Protein AF-A0A838GFV5-F1 (afdb_monomer)

Foldseek 3Di:
DQFAEEEQEQDDDDDDPGPHYHYDHFDAADPVRDDGGDSLNSLVVVVVVVGLEYEYAEDDAQSLLSVLVCLLVPRHYYYHYDAPDQQRVLVCSLVRNCRNDVPDDLVVRLLSSLVRDFWDFDWDADPVRDIDRAFIWGQQSDDDPSGTDIGTQWHDDPNDIAGDDDDTHDCVVQVVVPDRRVVVSVPHDDPPPPPPDDDDDDDDDD

Mean predicted aligned error: 7.01 Å

Sequence (206 aa):
ARERVVVCEEVFELALRLPDVVAMQTRQPSLEGTGEVRLRRLVKEALRMRPDRIVVGEVRQEECLDLLLALNSGVPGLATVHANSARDAVTKLCTLPLLAAENVTSAFVVPTVAATIDLVVFVDRDPTGHRAVTEIAAIPGRCEDGVIEVESIFRWHDGELVRADGFPPHLDRFARVGHDIAALLAERYRPTAPSLAATNGHEVLR

pLDDT: mean 89.61, std 16.95, range [28.0, 98.56]

Nearest PDB structures (foldseek):
  8rjf-assembly1_C  TM=9.090E-01  e=8.981E-18  Caulobacter vibrioides NA1000
  8rkd-assembly1_B  TM=8.231E-01  e=3.118E-14  Caulobacter vibrioides NA1000
  4ii7-assembly2_C  TM=7.807E-01  e=4.205E-12  Sulfolobus acidocaldarius DSM 639
  4ihq-assembly1_A  TM=7.631E-01  e=1.026E-11  Sulfolobus acidocaldarius DSM 639
  4ii7-assembly1_B  TM=7.652E-01  e=2.667E-11  Sulfolobus acidocaldarius DSM 639

Radius of gyration: 20.25 Å; Cα contacts (8 Å, |Δi|>4): 355; chains: 1; bounding box: 44×44×71 Å

Structure (mmCIF, N/CA/C/O backbone):
data_AF-A0A838GFV5-F1
#
_entry.id   AF-A0A838GFV5-F1
#
loop_
_atom_site.group_PDB
_atom_site.id
_atom_site.type_symbol
_atom_site.label_atom_id
_atom_site.label_alt_id
_atom_site.label_comp_id
_atom_site.label_asym_id
_atom_site.label_entity_id
_atom_site.label_seq_id
_atom_site.pdbx_PDB_ins_code
_atom_site.Cartn_x
_atom_site.Cartn_y
_atom_site.Cartn_z
_atom_site.occupancy
_atom_site.B_iso_or_equiv
_atom_site.auth_seq_id
_atom_site.auth_comp_id
_atom_site.auth_asym_id
_atom_site.auth_atom_id
_atom_site.pdbx_PDB_model_num
ATOM 1 N N . ALA A 1 1 ? -19.084 -14.792 -4.932 1.00 57.59 1 ALA A N 1
ATOM 2 C CA . ALA A 1 1 ? -19.165 -14.579 -3.472 1.00 57.59 1 ALA A CA 1
ATOM 3 C C . ALA A 1 1 ? -19.454 -13.102 -3.217 1.00 57.59 1 ALA A C 1
ATOM 5 O O . ALA A 1 1 ? -19.081 -12.294 -4.060 1.00 57.59 1 ALA A O 1
ATOM 6 N N . ARG A 1 2 ? -20.160 -12.745 -2.136 1.00 83.00 2 ARG A N 1
ATOM 7 C CA . ARG A 1 2 ? -20.333 -11.340 -1.736 1.00 83.00 2 ARG A CA 1
ATOM 8 C C . ARG A 1 2 ? -19.112 -10.971 -0.903 1.00 83.00 2 ARG A C 1
ATOM 10 O O . ARG A 1 2 ? -18.919 -11.563 0.147 1.00 83.00 2 ARG A O 1
ATOM 17 N N . GLU A 1 3 ? -18.286 -10.090 -1.438 1.00 92.19 3 GLU A N 1
ATOM 18 C CA . GLU A 1 3 ? -17.048 -9.638 -0.814 1.00 92.19 3 GLU A CA 1
ATOM 19 C C . GLU A 1 3 ? -17.317 -8.391 0.031 1.00 92.19 3 GLU A C 1
ATOM 21 O O . GLU A 1 3 ? -18.002 -7.478 -0.441 1.00 92.19 3 GLU A O 1
ATOM 26 N N . ARG A 1 4 ? -16.782 -8.358 1.251 1.00 96.25 4 ARG A N 1
ATOM 27 C CA . ARG A 1 4 ? -16.806 -7.203 2.143 1.00 96.25 4 ARG A CA 1
ATOM 28 C C . ARG A 1 4 ? -15.573 -6.334 1.948 1.00 96.25 4 ARG A C 1
ATOM 30 O O . ARG A 1 4 ? -14.465 -6.730 2.313 1.00 96.25 4 ARG A O 1
ATOM 37 N N . VAL A 1 5 ? -15.788 -5.107 1.490 1.00 97.69 5 VAL A N 1
ATOM 38 C CA . VAL A 1 5 ? -14.731 -4.096 1.377 1.00 97.69 5 VAL A CA 1
ATOM 39 C C . VAL A 1 5 ? -14.903 -3.044 2.461 1.00 97.69 5 VAL A C 1
ATOM 41 O O . VAL A 1 5 ? -15.973 -2.452 2.596 1.00 97.69 5 VAL A O 1
ATOM 44 N N . VAL A 1 6 ? -13.850 -2.792 3.234 1.00 98.31 6 VAL A N 1
ATOM 45 C CA . VAL A 1 6 ? -13.836 -1.707 4.221 1.00 98.31 6 VAL A CA 1
ATOM 46 C C . VAL A 1 6 ? -12.897 -0.611 3.737 1.00 98.31 6 VAL A C 1
ATOM 48 O O . VAL A 1 6 ? -11.730 -0.873 3.455 1.00 98.31 6 VAL A O 1
ATOM 51 N N . VAL A 1 7 ? -13.420 0.606 3.629 1.00 98.44 7 VAL A N 1
ATOM 52 C CA . VAL A 1 7 ? -12.718 1.788 3.127 1.00 98.44 7 VAL A CA 1
ATOM 53 C C . VAL A 1 7 ? -12.498 2.765 4.282 1.00 98.44 7 VAL A C 1
ATOM 55 O O . VAL A 1 7 ? -13.439 3.082 5.008 1.00 98.44 7 VAL A O 1
ATOM 58 N N . CYS A 1 8 ? -11.265 3.233 4.456 1.00 98.56 8 CYS A N 1
ATOM 59 C CA . CYS A 1 8 ? -10.856 4.179 5.493 1.00 98.56 8 CYS A CA 1
ATOM 60 C C . CYS A 1 8 ? -10.280 5.440 4.839 1.00 98.56 8 CYS A C 1
ATOM 62 O O . CYS A 1 8 ? -9.224 5.366 4.211 1.00 98.56 8 CYS A O 1
ATOM 64 N N . GLU A 1 9 ? -10.925 6.593 5.006 1.00 98.31 9 GLU A N 1
ATOM 65 C CA . GLU A 1 9 ? -10.530 7.844 4.343 1.00 98.31 9 GLU A CA 1
ATOM 66 C C . GLU A 1 9 ? -10.503 9.042 5.308 1.00 98.31 9 GLU A C 1
ATOM 68 O O . GLU A 1 9 ? -11.217 9.074 6.310 1.00 98.31 9 GLU A O 1
ATOM 73 N N . GLU A 1 10 ? -9.693 10.061 5.007 1.00 96.19 10 GLU A N 1
ATOM 74 C CA . GLU A 1 10 ? -9.797 11.369 5.676 1.00 96.19 10 GLU A CA 1
ATOM 75 C C . GLU A 1 10 ? -11.013 12.159 5.170 1.00 96.19 10 GLU A C 1
ATOM 77 O O . GLU A 1 10 ? -11.766 12.765 5.936 1.00 96.19 10 GLU A O 1
ATOM 82 N N . VAL A 1 11 ? -11.222 12.119 3.857 1.00 95.31 11 VAL A N 1
ATOM 83 C CA . VAL A 1 11 ? -12.353 12.714 3.150 1.00 95.31 11 VAL A CA 1
ATOM 84 C C . VAL A 1 11 ? -12.929 11.644 2.241 1.00 95.31 11 VAL A C 1
ATOM 86 O O . VAL A 1 11 ? -12.167 10.962 1.571 1.00 95.31 11 VAL A O 1
ATOM 89 N N . PHE A 1 12 ? -14.251 11.473 2.231 1.00 95.88 12 PHE A N 1
ATOM 90 C CA . PHE A 1 12 ? -14.880 10.516 1.322 1.00 95.88 12 PHE A CA 1
ATOM 91 C C . PHE A 1 12 ? -14.618 10.905 -0.138 1.00 95.88 12 PHE A C 1
ATOM 93 O O . PHE A 1 12 ? -15.128 11.924 -0.607 1.00 95.88 12 PHE A O 1
ATOM 100 N N . GLU A 1 13 ? -13.865 10.073 -0.853 1.00 95.50 13 GLU A N 1
ATOM 101 C CA . GLU A 1 13 ? -13.577 10.226 -2.282 1.00 95.50 13 GLU A CA 1
ATOM 102 C C . GLU A 1 13 ? -14.013 8.981 -3.068 1.00 95.50 13 GLU A C 1
ATOM 104 O O . GLU A 1 13 ? -14.515 9.080 -4.192 1.00 95.50 13 GLU A O 1
ATOM 109 N N . LEU A 1 14 ? -13.868 7.794 -2.474 1.00 93.81 14 LEU A N 1
ATOM 110 C CA . LEU A 1 14 ? -14.172 6.520 -3.112 1.00 93.81 14 LEU A CA 1
ATOM 111 C C . LEU A 1 14 ? -15.676 6.204 -3.121 1.00 93.81 14 LEU A C 1
ATOM 113 O O . LEU A 1 14 ? -16.322 6.027 -2.091 1.00 93.81 14 LEU A O 1
ATOM 117 N N . ALA A 1 15 ? -16.224 6.010 -4.322 1.00 92.19 15 ALA A N 1
ATOM 118 C CA . ALA A 1 15 ? -17.612 5.602 -4.550 1.00 92.19 15 ALA A CA 1
ATOM 119 C C . ALA A 1 15 ? -17.700 4.161 -5.097 1.00 92.19 15 ALA A C 1
ATOM 121 O O . ALA A 1 15 ? -18.121 3.923 -6.234 1.00 92.19 15 ALA A O 1
ATOM 122 N N . LEU A 1 16 ? -17.262 3.179 -4.301 1.00 91.75 16 LEU A N 1
ATOM 123 C CA . LEU A 1 16 ? -17.257 1.769 -4.710 1.00 91.75 16 LEU A CA 1
ATOM 124 C C . LEU A 1 16 ? -18.683 1.219 -4.865 1.00 91.75 16 LEU A C 1
ATOM 126 O O . LEU A 1 16 ? -19.486 1.237 -3.936 1.00 91.75 16 LEU A O 1
ATOM 130 N N . ARG A 1 17 ? -18.985 0.660 -6.041 1.00 91.44 17 ARG A N 1
ATOM 131 C CA . ARG A 1 17 ? -20.282 0.033 -6.348 1.00 91.44 17 ARG A CA 1
ATOM 132 C C . ARG A 1 17 ? -20.238 -1.472 -6.084 1.00 91.44 17 ARG A C 1
ATOM 134 O O . ARG A 1 17 ? -20.293 -2.263 -7.023 1.00 91.44 17 ARG A O 1
ATOM 141 N N . LEU A 1 18 ? -20.117 -1.862 -4.815 1.00 92.62 18 LEU A N 1
ATOM 142 C CA . LEU A 1 18 ? -20.159 -3.265 -4.387 1.00 92.62 18 LEU A CA 1
ATOM 143 C C . LEU A 1 18 ? -21.301 -3.500 -3.381 1.00 92.62 18 LEU A C 1
ATOM 145 O O . LEU A 1 18 ? -21.703 -2.568 -2.686 1.00 92.62 18 LEU A O 1
ATOM 149 N N . PRO A 1 19 ? -21.840 -4.730 -3.273 1.00 94.06 19 PRO A N 1
ATOM 150 C CA . PRO A 1 19 ? -22.975 -4.994 -2.391 1.00 94.06 19 PRO A CA 1
ATOM 151 C C . PRO A 1 19 ? -22.671 -4.913 -0.885 1.00 94.06 19 PRO A C 1
ATOM 153 O O . PRO A 1 19 ? -23.600 -4.702 -0.111 1.00 94.06 19 PRO A O 1
ATOM 156 N N . ASP A 1 20 ? -21.437 -5.171 -0.438 1.00 96.50 20 ASP A N 1
ATOM 157 C CA . ASP A 1 20 ? -21.025 -5.074 0.976 1.00 96.50 20 ASP A CA 1
ATOM 158 C C . ASP A 1 20 ? -19.793 -4.164 1.087 1.00 96.50 20 ASP A C 1
ATOM 160 O O . ASP A 1 20 ? -18.653 -4.608 0.961 1.00 96.50 20 ASP A O 1
ATOM 164 N N . VAL A 1 21 ? -20.043 -2.863 1.254 1.00 97.00 21 VAL A N 1
ATOM 165 C CA . VAL A 1 21 ? -19.007 -1.843 1.460 1.00 97.00 21 VAL A CA 1
ATOM 166 C C . VAL A 1 21 ? -19.293 -1.100 2.750 1.00 97.00 21 VAL A C 1
ATOM 168 O O . VAL A 1 21 ? -20.405 -0.612 2.954 1.00 97.00 21 VAL A O 1
ATOM 171 N N . VAL A 1 22 ? -18.272 -0.962 3.588 1.00 97.56 22 VAL A N 1
ATOM 172 C CA . VAL A 1 22 ? -18.290 -0.068 4.745 1.00 97.56 22 VAL A CA 1
ATOM 173 C C . VAL A 1 22 ? -17.307 1.060 4.476 1.00 97.56 22 VAL A C 1
ATOM 175 O O . VAL A 1 22 ? -16.101 0.834 4.473 1.00 97.56 22 VAL A O 1
ATOM 178 N N . ALA A 1 23 ? -17.816 2.269 4.252 1.00 97.56 23 ALA A N 1
ATOM 179 C CA . ALA A 1 23 ? -16.993 3.466 4.121 1.00 97.56 23 ALA A CA 1
ATOM 180 C C . ALA A 1 23 ? -16.919 4.194 5.467 1.00 97.56 23 ALA A C 1
ATOM 182 O O . ALA A 1 23 ? -17.946 4.511 6.072 1.00 97.56 23 ALA A O 1
ATOM 183 N N . MET A 1 24 ? -15.704 4.445 5.944 1.00 98.31 24 MET A N 1
ATOM 184 C CA . MET A 1 24 ? -15.427 5.147 7.190 1.00 98.31 24 MET A CA 1
ATOM 185 C C . MET A 1 24 ? -14.586 6.390 6.925 1.00 98.31 24 MET A C 1
ATOM 187 O O . MET A 1 24 ? -13.620 6.342 6.167 1.00 98.31 24 MET A O 1
ATOM 191 N N . GLN A 1 25 ? -14.926 7.474 7.619 1.00 97.94 25 GLN A N 1
ATOM 192 C CA . GLN A 1 25 ? -14.220 8.746 7.539 1.00 97.94 25 GLN A CA 1
ATOM 193 C C . GLN A 1 25 ? -13.625 9.127 8.891 1.00 97.94 25 GLN A C 1
ATOM 195 O O . GLN A 1 25 ? -14.175 8.790 9.947 1.00 97.94 25 GLN A O 1
ATOM 200 N N . THR A 1 26 ? -12.505 9.847 8.866 1.00 97.88 26 THR A N 1
ATOM 201 C CA . THR A 1 26 ? -11.955 10.473 10.067 1.00 97.88 26 THR A CA 1
ATOM 202 C C . THR A 1 26 ? -12.912 11.524 10.624 1.00 97.88 26 THR A C 1
ATOM 204 O O . THR A 1 26 ? -13.840 12.000 9.968 1.00 97.88 26 THR A O 1
ATOM 207 N N . ARG A 1 27 ? -12.694 11.891 11.885 1.00 97.25 27 ARG A N 1
ATOM 208 C CA . ARG A 1 27 ? -13.444 12.956 12.546 1.00 97.25 27 ARG A CA 1
ATOM 209 C C . ARG A 1 27 ? -12.475 13.867 13.272 1.00 97.25 27 ARG A C 1
ATOM 211 O O . ARG A 1 27 ? -11.704 13.399 14.108 1.00 97.25 27 ARG A O 1
ATOM 218 N N . GLN A 1 28 ? -12.550 15.158 12.972 1.00 95.94 28 GLN A N 1
ATOM 219 C CA . GLN A 1 28 ? -11.835 16.190 13.719 1.00 95.94 28 GLN A CA 1
ATOM 220 C C . GLN A 1 28 ? -12.346 16.256 15.170 1.00 95.94 28 GLN A C 1
ATOM 222 O O 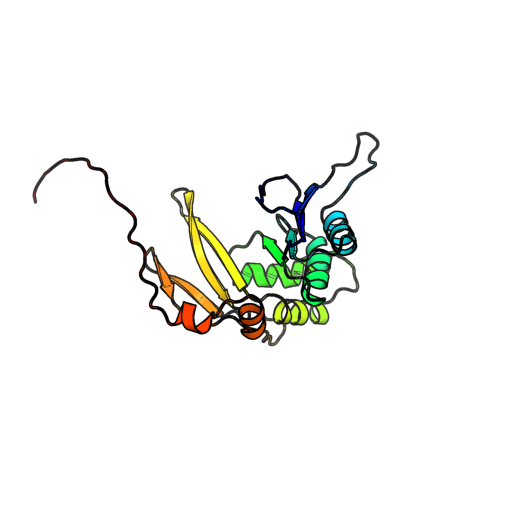. GLN A 1 28 ? -13.488 15.858 15.432 1.00 95.94 28 GLN A O 1
ATOM 227 N N . PRO A 1 29 ? -11.533 16.723 16.131 1.00 96.88 29 PRO A N 1
ATOM 228 C CA . PRO A 1 29 ? -12.018 16.945 17.487 1.00 96.88 29 PRO A CA 1
ATOM 229 C C . PRO A 1 29 ? -13.163 17.972 17.510 1.00 96.88 29 PRO A C 1
ATOM 231 O O . PRO A 1 29 ? -13.243 18.865 16.665 1.00 96.88 29 PRO A O 1
ATOM 234 N N . SER A 1 30 ? -14.051 17.845 18.496 1.00 95.50 30 SER A N 1
ATOM 235 C CA . SER A 1 30 ? -15.075 18.844 18.806 1.00 95.50 30 SER A CA 1
ATOM 236 C C . SER A 1 30 ? -14.447 20.143 19.327 1.00 95.50 30 SER A C 1
ATOM 238 O O . SER A 1 30 ? -13.244 20.203 19.585 1.00 95.50 30 SER A O 1
ATOM 240 N N . LEU A 1 31 ? -15.260 21.185 19.535 1.00 95.38 31 LEU A N 1
ATOM 241 C CA . LEU A 1 31 ? -14.794 22.454 20.117 1.00 95.38 31 LEU A CA 1
ATOM 242 C C . LEU A 1 31 ? -14.190 22.269 21.519 1.00 95.38 31 LEU A C 1
ATOM 244 O O . LEU A 1 31 ? -13.292 23.003 21.914 1.00 95.38 31 LEU A O 1
ATOM 248 N N . GLU A 1 32 ? -14.646 21.251 22.246 1.00 95.31 32 GLU A N 1
ATOM 249 C CA . GLU A 1 32 ? -14.129 20.839 23.552 1.00 95.31 32 GLU A CA 1
ATOM 250 C C . GLU A 1 32 ? -12.828 20.018 23.451 1.00 95.31 32 GLU A C 1
A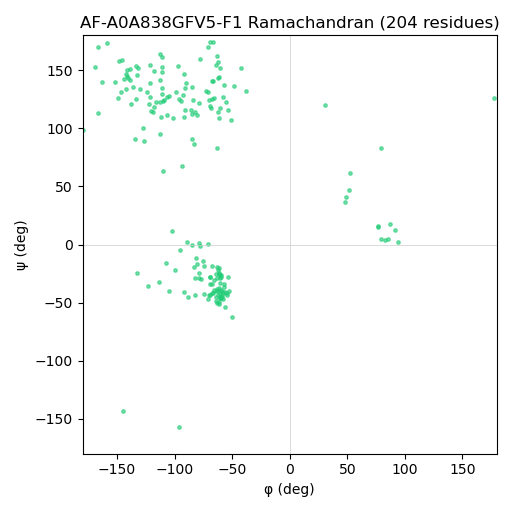TOM 252 O O . GLU A 1 32 ? -12.309 19.555 24.464 1.00 95.31 32 GLU A O 1
ATOM 257 N N . GLY A 1 33 ? -12.304 19.795 22.241 1.00 93.69 33 GLY A N 1
ATOM 258 C CA . GLY A 1 33 ? -11.091 19.015 21.997 1.00 93.69 33 GLY A CA 1
ATOM 259 C C . GLY A 1 33 ? -11.292 17.500 22.091 1.00 93.69 33 GLY A C 1
ATOM 260 O O . GLY A 1 33 ? -10.319 16.760 22.219 1.00 93.69 33 GLY A O 1
ATOM 261 N N . THR A 1 34 ? -12.537 17.013 22.052 1.00 94.94 34 THR A N 1
ATOM 262 C CA . THR A 1 34 ? -12.853 15.591 22.273 1.00 94.94 34 THR A CA 1
ATOM 263 C C . THR A 1 34 ? -13.381 14.903 21.021 1.00 94.94 34 THR A C 1
ATOM 265 O O . THR A 1 34 ? -13.791 15.535 20.054 1.00 94.94 34 THR A O 1
ATOM 268 N N . GLY A 1 35 ? -13.385 13.570 21.022 1.00 94.81 35 GLY A N 1
ATOM 269 C CA . GLY A 1 35 ? -14.033 12.807 19.960 1.00 94.81 35 GLY A CA 1
ATOM 270 C C . GLY A 1 35 ? -13.259 12.742 18.642 1.00 94.81 35 GLY A C 1
ATOM 271 O O . GLY A 1 35 ? -13.837 12.318 17.646 1.00 94.81 35 GLY A O 1
ATOM 272 N N . GLU A 1 36 ? -11.976 13.081 18.607 1.00 97.50 36 GLU A N 1
ATOM 273 C CA . GLU A 1 36 ? -11.152 12.847 17.420 1.00 97.50 36 GLU A CA 1
ATOM 274 C C . GLU A 1 36 ? -11.155 11.356 17.019 1.00 97.50 36 GLU A C 1
ATOM 276 O O . GLU A 1 36 ? -11.061 10.449 17.857 1.00 97.50 36 GLU A O 1
ATOM 281 N N . VAL A 1 37 ? -11.263 11.097 15.718 1.00 97.88 37 VAL A N 1
ATOM 282 C CA . VAL A 1 37 ? -11.096 9.772 15.117 1.00 97.88 37 VAL A CA 1
ATOM 283 C C . VAL A 1 37 ? -10.079 9.899 13.994 1.00 97.88 37 VAL A C 1
ATOM 285 O O . VAL A 1 37 ? -10.410 10.340 12.898 1.00 97.88 37 VAL A O 1
ATOM 288 N N . ARG A 1 38 ? -8.835 9.511 14.279 1.00 97.25 38 ARG A N 1
ATOM 289 C CA . ARG A 1 38 ? -7.743 9.500 13.296 1.00 97.25 38 ARG A CA 1
ATOM 290 C C . ARG A 1 38 ? -7.832 8.299 12.367 1.00 97.25 38 ARG A C 1
ATOM 292 O O . ARG A 1 38 ? -8.393 7.264 12.737 1.00 97.25 38 ARG A O 1
ATOM 299 N N . LEU A 1 39 ? -7.180 8.404 11.212 1.00 98.00 39 LEU A N 1
ATOM 300 C CA . LEU A 1 39 ? -7.150 7.350 10.200 1.00 98.00 39 LEU A CA 1
ATOM 301 C C . LEU A 1 39 ? -6.621 6.025 10.766 1.00 98.00 39 LEU A C 1
ATOM 303 O O . LEU A 1 39 ? -7.238 4.980 10.572 1.00 98.00 39 LEU A O 1
ATOM 307 N N . ARG A 1 40 ? -5.574 6.075 11.601 1.00 97.50 40 ARG A N 1
ATOM 308 C CA . ARG A 1 40 ? -5.045 4.903 12.317 1.00 97.50 40 ARG A CA 1
ATOM 309 C C . ARG A 1 40 ? -6.110 4.134 13.099 1.00 97.50 40 ARG A C 1
ATOM 311 O O . ARG A 1 40 ? -6.097 2.905 13.127 1.00 97.50 40 ARG A O 1
ATOM 318 N N . ARG A 1 41 ? -7.044 4.842 13.744 1.00 97.62 41 ARG A N 1
ATOM 319 C CA . ARG A 1 41 ? -8.141 4.201 14.477 1.00 97.62 41 ARG A CA 1
ATOM 320 C C . ARG A 1 41 ? -9.096 3.498 13.517 1.00 97.62 41 ARG A C 1
ATOM 322 O O . ARG A 1 41 ? -9.483 2.373 13.801 1.00 97.62 41 ARG A O 1
ATOM 329 N N . LEU A 1 42 ? -9.427 4.119 12.386 1.00 98.31 42 LEU A N 1
ATOM 330 C CA . LEU A 1 42 ? -10.279 3.504 11.365 1.00 98.31 42 LEU A CA 1
ATOM 331 C C . LEU A 1 42 ? -9.670 2.210 10.827 1.00 98.31 42 LEU A C 1
ATOM 333 O O . LEU A 1 42 ? -10.362 1.200 10.784 1.00 98.31 42 LEU A O 1
ATOM 337 N N . VAL A 1 43 ? -8.373 2.211 10.501 1.00 98.00 43 VAL A N 1
ATOM 338 C CA . VAL A 1 43 ? -7.666 1.011 10.020 1.00 98.00 43 VAL A CA 1
ATOM 339 C C . VAL A 1 43 ? -7.738 -0.117 11.054 1.00 98.00 43 VAL A C 1
ATOM 341 O O . VAL A 1 43 ? -8.088 -1.242 10.711 1.00 98.00 43 VAL A O 1
ATOM 344 N N . LYS A 1 44 ? -7.505 0.177 12.340 1.00 97.00 44 LYS A N 1
ATOM 345 C CA . LYS A 1 44 ? -7.634 -0.819 13.419 1.00 97.00 44 LYS A CA 1
ATOM 346 C C . LYS A 1 44 ? -9.053 -1.368 13.561 1.00 97.00 44 LYS A C 1
ATOM 348 O O . LYS A 1 44 ? -9.226 -2.574 13.739 1.00 97.00 44 LYS A O 1
ATOM 353 N N . GLU A 1 45 ? -10.064 -0.503 13.505 1.00 98.00 45 GLU A N 1
ATOM 354 C CA . GLU A 1 45 ? -11.462 -0.930 13.607 1.00 98.00 45 GLU A CA 1
ATOM 355 C C . GLU A 1 45 ? -11.909 -1.716 12.372 1.00 98.00 45 GLU A C 1
ATOM 357 O O . GLU A 1 45 ? -12.647 -2.690 12.518 1.00 98.00 45 GLU A O 1
ATOM 362 N N . ALA A 1 46 ? -11.400 -1.382 11.182 1.00 97.94 46 ALA A N 1
ATOM 363 C CA . ALA A 1 46 ? -11.672 -2.121 9.954 1.00 97.94 46 ALA A CA 1
ATOM 364 C C . ALA A 1 46 ? -11.341 -3.608 10.116 1.00 97.94 46 ALA A C 1
ATOM 366 O O . ALA A 1 46 ? -12.161 -4.453 9.772 1.00 97.94 46 ALA A O 1
ATOM 367 N N . LEU A 1 47 ? -10.209 -3.951 10.740 1.00 95.81 47 LEU A N 1
ATOM 368 C CA . LEU A 1 47 ? -9.804 -5.349 10.952 1.00 95.81 47 LEU A CA 1
ATOM 369 C C . LEU A 1 47 ? -10.759 -6.130 11.864 1.00 95.81 47 LEU A C 1
ATOM 371 O O . LEU A 1 47 ? -10.890 -7.347 11.731 1.00 95.81 47 LEU A O 1
ATOM 375 N N . ARG A 1 48 ? -11.493 -5.449 12.753 1.00 96.50 48 ARG A N 1
ATOM 376 C CA . ARG A 1 48 ? -12.526 -6.085 13.590 1.00 96.50 48 ARG A CA 1
ATOM 377 C C . ARG A 1 48 ? -13.790 -6.428 12.804 1.00 96.50 48 ARG A C 1
ATOM 379 O O . ARG A 1 48 ? -14.572 -7.266 13.248 1.00 96.50 48 ARG A O 1
ATOM 386 N N . MET A 1 49 ? -13.978 -5.819 11.634 1.00 97.00 49 MET A N 1
ATOM 387 C CA . MET A 1 49 ? -15.141 -6.027 10.767 1.00 97.00 49 MET A CA 1
ATOM 388 C C . MET A 1 49 ? -14.997 -7.236 9.835 1.00 97.00 49 MET A C 1
ATOM 390 O O . MET A 1 49 ? -15.936 -7.522 9.087 1.00 97.00 49 MET A O 1
ATOM 394 N N . ARG A 1 50 ? -13.858 -7.950 9.908 1.00 96.00 50 ARG A N 1
ATOM 395 C CA . ARG A 1 50 ? -13.488 -9.088 9.048 1.00 96.00 50 ARG A CA 1
ATOM 396 C C . ARG A 1 50 ? -13.605 -8.739 7.554 1.00 96.00 50 ARG A C 1
ATOM 398 O O . ARG A 1 50 ? -14.444 -9.321 6.868 1.00 96.00 50 ARG A O 1
ATOM 405 N N . PRO A 1 51 ? -12.836 -7.747 7.073 1.00 97.31 51 PRO A N 1
ATOM 406 C CA . PRO A 1 51 ? -12.852 -7.363 5.671 1.00 97.31 51 PRO A CA 1
ATOM 407 C C . PRO A 1 51 ? -12.290 -8.494 4.810 1.00 97.31 51 PRO A C 1
ATOM 409 O O . PRO A 1 51 ? -11.289 -9.107 5.178 1.00 97.31 51 PRO A O 1
ATOM 412 N N . ASP A 1 52 ? -12.894 -8.716 3.646 1.00 96.06 52 ASP A N 1
ATOM 413 C CA . ASP A 1 52 ? -12.256 -9.480 2.573 1.00 96.06 52 ASP A CA 1
ATOM 414 C C . ASP A 1 52 ? -11.210 -8.617 1.852 1.00 96.06 52 ASP A C 1
ATOM 416 O O . ASP A 1 52 ? -10.210 -9.146 1.372 1.00 96.06 52 ASP A O 1
ATOM 420 N N . ARG A 1 53 ? -11.413 -7.289 1.799 1.00 96.31 53 ARG A N 1
ATOM 421 C CA . ARG A 1 53 ? -10.404 -6.306 1.378 1.00 96.31 53 ARG A CA 1
ATOM 422 C C . ARG A 1 53 ? -10.458 -5.030 2.206 1.00 96.31 53 ARG A C 1
ATOM 424 O O . ARG A 1 53 ? -11.539 -4.562 2.573 1.00 96.31 53 ARG A O 1
ATOM 431 N N . ILE A 1 54 ? -9.292 -4.439 2.445 1.00 97.94 54 ILE A N 1
ATOM 432 C CA . ILE A 1 54 ? -9.164 -3.116 3.065 1.00 97.94 54 ILE A CA 1
ATOM 433 C C . ILE A 1 54 ? -8.650 -2.089 2.054 1.00 97.94 54 ILE A C 1
ATOM 435 O O . ILE A 1 54 ? -7.697 -2.348 1.324 1.00 97.94 54 ILE A O 1
ATOM 439 N N . VAL A 1 55 ? -9.269 -0.913 2.014 1.00 98.31 55 VAL A N 1
ATOM 440 C CA . VAL A 1 55 ? -8.797 0.217 1.209 1.00 98.31 55 VAL A CA 1
ATOM 441 C C . VAL A 1 55 ? -8.532 1.396 2.129 1.00 98.31 55 VAL A C 1
ATOM 443 O O . VAL A 1 55 ? -9.404 1.786 2.902 1.00 98.31 55 VAL A O 1
ATOM 446 N N . VAL A 1 56 ? -7.337 1.970 2.059 1.00 98.44 56 VAL A N 1
ATOM 447 C CA . VAL A 1 56 ? -6.987 3.189 2.794 1.00 98.44 56 VAL A CA 1
ATOM 448 C C . VAL A 1 56 ? -6.785 4.305 1.784 1.00 98.44 56 VAL A C 1
ATOM 450 O O . VAL A 1 56 ? -5.962 4.160 0.889 1.00 98.44 56 VAL A O 1
ATOM 453 N N . GLY A 1 57 ? -7.539 5.397 1.913 1.00 97.81 57 GLY A N 1
ATOM 454 C CA . GLY A 1 57 ? -7.528 6.502 0.953 1.00 97.81 57 GLY A CA 1
ATOM 455 C C . GLY A 1 57 ? -6.110 6.975 0.653 1.00 97.81 57 GLY A C 1
ATOM 456 O O . GLY A 1 57 ? -5.634 6.801 -0.463 1.00 97.81 57 GLY A O 1
ATOM 457 N N . GLU A 1 58 ? -5.403 7.470 1.666 1.00 98.00 58 GLU A N 1
ATOM 458 C CA . GLU A 1 58 ? -3.994 7.852 1.575 1.00 98.00 58 GLU A CA 1
ATOM 459 C C . GLU A 1 58 ? -3.297 7.586 2.911 1.00 98.00 58 GLU A C 1
ATOM 461 O O . GLU A 1 58 ? -3.806 7.986 3.956 1.00 98.00 58 GLU A O 1
ATOM 466 N N . VAL A 1 59 ? -2.141 6.919 2.887 1.00 97.69 59 VAL A N 1
ATOM 467 C CA . VAL A 1 59 ? -1.276 6.782 4.065 1.00 97.69 59 VAL A CA 1
ATOM 468 C C . VAL A 1 59 ? -0.236 7.898 4.090 1.00 97.69 59 VAL A C 1
ATOM 470 O O . VAL A 1 59 ? 0.475 8.142 3.114 1.00 97.69 59 VAL A O 1
ATOM 473 N N . ARG A 1 60 ? -0.142 8.580 5.228 1.00 96.31 60 ARG A N 1
ATOM 474 C CA . ARG A 1 60 ? 0.702 9.753 5.471 1.00 96.31 60 ARG A CA 1
ATOM 475 C C . ARG A 1 60 ? 1.499 9.662 6.765 1.00 96.31 60 ARG A C 1
ATOM 477 O O . ARG A 1 60 ? 2.512 10.349 6.879 1.00 96.31 60 ARG A O 1
ATOM 484 N N . GLN A 1 61 ? 1.045 8.878 7.742 1.00 96.19 61 GLN A N 1
ATOM 485 C CA . GLN A 1 61 ? 1.636 8.821 9.078 1.00 96.19 61 GLN A CA 1
ATOM 486 C C . GLN A 1 61 ? 1.575 7.398 9.674 1.00 96.19 61 GLN A C 1
ATOM 488 O O . GLN A 1 61 ? 1.781 6.396 8.979 1.00 96.19 61 GLN A O 1
ATOM 493 N N . GLU A 1 62 ? 1.355 7.297 10.988 1.00 96.00 62 GLU A N 1
ATOM 494 C CA . GLU A 1 62 ? 1.448 6.070 11.774 1.00 96.00 62 GLU A CA 1
ATOM 495 C C . GLU A 1 62 ? 0.453 4.959 11.390 1.00 96.00 62 GLU A C 1
ATOM 497 O O . GLU A 1 62 ? 0.675 3.796 11.732 1.00 96.00 62 GLU A O 1
ATOM 502 N N . GLU A 1 63 ? -0.640 5.273 10.688 1.00 97.62 63 GLU A N 1
ATOM 503 C CA . GLU A 1 63 ? -1.609 4.293 10.182 1.00 97.62 63 GLU A CA 1
ATOM 504 C C . GLU A 1 63 ? -0.997 3.306 9.186 1.00 97.62 63 GLU A C 1
ATOM 506 O O . GLU A 1 63 ? -1.516 2.200 9.030 1.00 97.62 63 GLU A O 1
ATOM 511 N N . CYS A 1 64 ? 0.126 3.677 8.561 1.00 97.94 64 CYS A N 1
ATOM 512 C CA . CYS A 1 64 ? 0.866 2.807 7.657 1.00 97.94 64 CYS A CA 1
ATOM 513 C C . CYS A 1 64 ? 1.286 1.500 8.352 1.00 97.94 64 CYS A C 1
ATOM 515 O O . CYS A 1 64 ? 1.196 0.432 7.752 1.00 97.94 64 CYS A O 1
ATOM 517 N N . LEU A 1 65 ? 1.653 1.549 9.642 1.00 97.44 65 LEU A N 1
ATOM 518 C CA . LEU A 1 65 ? 1.979 0.339 10.403 1.00 97.44 65 LEU A CA 1
ATOM 519 C C . LEU A 1 65 ? 0.782 -0.613 10.484 1.00 97.44 65 LEU A C 1
ATOM 521 O O . LEU A 1 65 ? 0.920 -1.805 10.228 1.00 97.44 65 LEU A O 1
ATOM 525 N N . ASP A 1 66 ? -0.388 -0.097 10.855 1.00 97.25 66 ASP A N 1
ATOM 526 C CA . ASP A 1 66 ? -1.587 -0.917 11.032 1.00 97.25 66 ASP A CA 1
ATOM 527 C C . ASP A 1 66 ?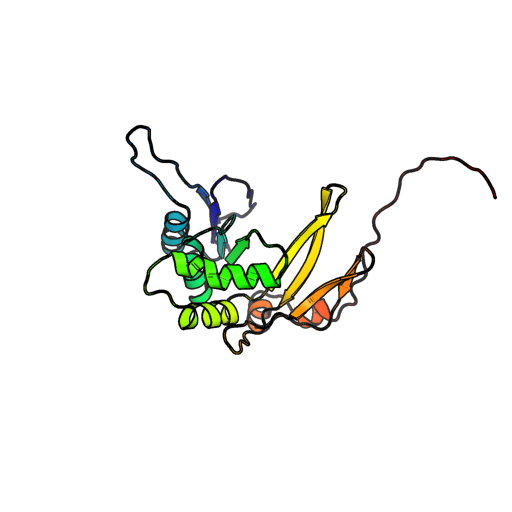 -2.082 -1.488 9.692 1.00 97.25 66 ASP A C 1
ATOM 529 O O . ASP A 1 66 ? -2.533 -2.634 9.647 1.00 97.25 66 ASP A O 1
ATOM 533 N N . LEU A 1 67 ? -1.920 -0.739 8.593 1.00 97.81 67 LEU A N 1
ATOM 534 C CA . LEU A 1 67 ? -2.149 -1.252 7.243 1.00 97.81 67 LEU A CA 1
ATOM 535 C C . LEU A 1 67 ? -1.173 -2.387 6.906 1.00 97.81 67 LEU A C 1
ATOM 537 O O . LEU A 1 67 ? -1.614 -3.455 6.494 1.00 97.81 67 LEU A O 1
ATOM 541 N N . LEU A 1 68 ? 0.135 -2.203 7.111 1.00 97.31 68 LEU A N 1
ATOM 542 C CA . LEU A 1 68 ? 1.123 -3.251 6.830 1.00 97.31 68 LEU A CA 1
ATOM 543 C C . LEU A 1 68 ? 0.875 -4.517 7.653 1.00 97.31 68 LEU A C 1
ATOM 545 O O . LEU A 1 68 ? 0.990 -5.619 7.126 1.00 97.31 68 LEU A O 1
ATOM 549 N N . LEU A 1 69 ? 0.486 -4.382 8.923 1.00 96.00 69 LEU A N 1
ATOM 550 C CA . LEU A 1 69 ? 0.114 -5.526 9.756 1.00 96.00 69 LEU A CA 1
ATOM 551 C C . LEU A 1 69 ? -1.123 -6.254 9.210 1.00 96.00 69 LEU A C 1
ATOM 553 O O . LEU A 1 69 ? -1.156 -7.486 9.227 1.00 96.00 69 LEU A O 1
ATOM 557 N N . ALA A 1 70 ? -2.110 -5.519 8.690 1.00 96.69 70 ALA A N 1
ATOM 558 C CA . ALA A 1 70 ? -3.270 -6.106 8.025 1.00 96.69 70 ALA A CA 1
ATOM 559 C C . ALA A 1 70 ? -2.863 -6.919 6.788 1.00 96.69 70 ALA A C 1
ATOM 561 O O . ALA A 1 70 ? -3.211 -8.100 6.692 1.00 96.69 70 ALA A O 1
ATOM 562 N N . LEU A 1 71 ? -2.071 -6.319 5.894 1.00 96.75 71 LEU A N 1
ATOM 563 C CA . LEU A 1 71 ? -1.576 -6.974 4.680 1.00 96.75 71 LEU A CA 1
ATOM 564 C C . LEU A 1 71 ? -0.745 -8.219 5.020 1.00 96.75 71 LEU A C 1
ATOM 566 O O . LEU A 1 71 ? -0.967 -9.292 4.463 1.00 96.75 71 LEU A O 1
ATOM 570 N N . ASN A 1 72 ? 0.142 -8.112 6.014 1.00 95.19 72 ASN A N 1
ATOM 571 C CA . ASN A 1 72 ? 0.975 -9.219 6.487 1.00 95.19 72 ASN A CA 1
ATOM 572 C C . ASN A 1 72 ? 0.169 -10.381 7.082 1.00 95.19 72 ASN A C 1
ATOM 574 O O . ASN A 1 72 ? 0.589 -11.532 7.006 1.00 95.19 72 ASN A O 1
ATOM 578 N N . SER A 1 73 ? -1.005 -10.101 7.654 1.00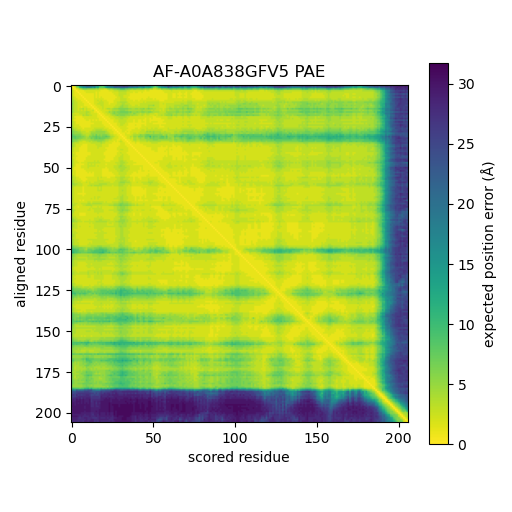 93.38 73 SER A N 1
ATOM 579 C CA . SER A 1 73 ? -1.929 -11.132 8.148 1.00 93.38 73 SER A CA 1
ATOM 580 C C . SER A 1 73 ? -2.745 -11.819 7.043 1.00 93.38 73 SER A C 1
ATOM 582 O O . SER A 1 73 ? -3.525 -12.727 7.331 1.00 93.38 73 SER A O 1
ATOM 584 N N . GLY A 1 74 ? -2.555 -11.413 5.784 1.00 92.12 74 GLY A N 1
ATOM 585 C CA . GLY A 1 74 ? -3.207 -11.998 4.618 1.00 92.12 74 GLY A CA 1
ATOM 586 C C . GLY A 1 74 ? -4.521 -11.330 4.222 1.00 92.12 74 GLY A C 1
ATOM 587 O O . GLY A 1 74 ? -5.239 -11.904 3.408 1.00 92.12 74 GLY A O 1
ATOM 588 N N . VAL A 1 75 ? -4.845 -10.148 4.763 1.00 95.62 75 VAL A N 1
ATOM 589 C CA . VAL A 1 75 ? -5.968 -9.327 4.280 1.00 95.62 75 VAL A CA 1
ATOM 590 C C . VAL A 1 75 ? -5.492 -8.566 3.042 1.00 95.62 75 VAL A C 1
ATOM 592 O O . VAL A 1 75 ? -4.657 -7.675 3.188 1.00 95.62 75 VAL A O 1
ATOM 595 N N . PRO A 1 76 ? -5.987 -8.864 1.827 1.00 94.94 76 PRO A N 1
ATOM 596 C CA . PRO A 1 76 ? -5.629 -8.086 0.651 1.00 94.94 76 PRO A CA 1
ATOM 597 C C . PRO A 1 76 ? -6.080 -6.636 0.819 1.00 94.94 76 PRO A C 1
ATOM 599 O O . PRO A 1 76 ? -7.147 -6.355 1.372 1.00 94.94 76 PRO A O 1
ATOM 602 N N . GLY A 1 77 ? -5.293 -5.698 0.310 1.00 96.06 77 GLY A N 1
ATOM 603 C CA . GLY A 1 77 ? -5.653 -4.298 0.427 1.00 96.06 77 GLY A CA 1
ATOM 604 C C . GLY A 1 77 ? -4.980 -3.398 -0.582 1.00 96.06 77 GLY A C 1
ATOM 605 O O . GLY A 1 77 ? -4.134 -3.821 -1.366 1.00 96.06 77 GLY A O 1
ATOM 606 N N . LEU A 1 78 ? -5.410 -2.144 -0.561 1.00 97.31 78 LEU A N 1
ATOM 607 C CA . LEU A 1 78 ? -4.911 -1.085 -1.420 1.00 97.31 78 LEU A CA 1
ATOM 608 C C . LEU A 1 78 ? -4.809 0.206 -0.616 1.00 97.31 78 LEU A C 1
ATOM 610 O O . LEU A 1 78 ? -5.662 0.494 0.222 1.00 97.31 78 LEU A O 1
ATOM 614 N N . ALA A 1 79 ? -3.780 0.994 -0.892 1.00 98.19 79 ALA A N 1
ATOM 615 C CA . ALA A 1 79 ? -3.687 2.352 -0.395 1.00 98.19 79 ALA A CA 1
ATOM 616 C C . ALA A 1 79 ? -3.008 3.259 -1.410 1.00 98.19 79 ALA A C 1
ATOM 618 O O . ALA A 1 79 ? -2.261 2.781 -2.266 1.00 98.19 79 ALA A O 1
ATOM 619 N N . THR A 1 80 ? -3.242 4.563 -1.295 1.00 98.19 80 THR A N 1
ATOM 620 C CA . THR A 1 80 ? -2.389 5.549 -1.963 1.00 98.19 80 THR A CA 1
ATOM 621 C C . THR A 1 80 ? -1.345 6.088 -0.991 1.00 98.19 80 THR A C 1
ATOM 623 O O . THR A 1 80 ? -1.529 6.073 0.225 1.00 98.19 80 THR A O 1
ATOM 626 N N . VAL A 1 81 ? -0.219 6.542 -1.528 1.00 98.06 81 VAL A N 1
ATOM 627 C CA . VAL A 1 81 ? 0.823 7.244 -0.781 1.00 98.06 81 VAL A CA 1
ATOM 628 C C . VAL A 1 81 ? 1.375 8.330 -1.687 1.00 98.06 81 VAL A C 1
ATOM 630 O O . VAL A 1 81 ? 1.653 8.085 -2.863 1.00 98.06 81 VAL A O 1
ATOM 633 N N . HIS A 1 82 ? 1.533 9.540 -1.164 1.00 97.00 82 HIS A N 1
ATOM 634 C CA . HIS A 1 82 ? 2.178 10.598 -1.924 1.00 97.00 82 HIS A CA 1
ATOM 635 C C . HIS A 1 82 ? 3.668 10.280 -2.087 1.00 97.00 82 HIS A C 1
ATOM 637 O O . HIS A 1 82 ? 4.394 10.194 -1.096 1.00 97.00 82 HIS A O 1
ATOM 643 N N . ALA A 1 83 ? 4.148 10.128 -3.319 1.00 97.38 83 ALA A N 1
ATOM 644 C CA . ALA A 1 83 ? 5.530 9.774 -3.634 1.00 97.38 83 ALA A CA 1
ATOM 645 C C . ALA A 1 83 ? 5.977 10.401 -4.959 1.00 97.38 83 ALA A C 1
ATOM 647 O O . ALA A 1 83 ? 5.146 10.726 -5.800 1.00 97.38 83 ALA A O 1
ATOM 648 N N . ASN A 1 84 ? 7.290 10.544 -5.141 1.00 96.81 84 ASN A N 1
ATOM 649 C CA . ASN A 1 84 ? 7.899 11.091 -6.360 1.00 96.81 84 ASN A CA 1
ATOM 650 C C . ASN A 1 84 ? 8.336 10.007 -7.365 1.00 96.81 84 ASN A C 1
ATOM 652 O O . ASN A 1 84 ? 8.852 10.322 -8.431 1.00 96.81 84 ASN A O 1
ATOM 656 N N . SER A 1 85 ? 8.209 8.731 -7.000 1.00 97.88 85 SER A N 1
ATOM 657 C CA . SER A 1 85 ? 8.456 7.564 -7.858 1.00 97.88 85 SER A CA 1
ATOM 658 C C . SER A 1 85 ? 7.894 6.302 -7.198 1.00 97.88 85 SER A C 1
ATOM 660 O O . SER A 1 85 ? 7.584 6.317 -6.001 1.00 97.88 85 SER A O 1
ATOM 662 N N . ALA A 1 86 ? 7.841 5.181 -7.927 1.00 98.00 86 ALA A N 1
ATOM 663 C CA . ALA A 1 86 ? 7.501 3.890 -7.327 1.00 98.00 86 ALA A CA 1
ATOM 664 C C . ALA A 1 86 ? 8.492 3.491 -6.215 1.00 98.00 86 ALA A C 1
ATOM 666 O O . ALA A 1 86 ? 8.087 3.031 -5.149 1.00 98.00 86 ALA A O 1
ATOM 667 N N . ARG A 1 87 ? 9.795 3.741 -6.411 1.00 97.62 87 ARG A N 1
ATOM 668 C CA . ARG A 1 87 ? 10.833 3.475 -5.399 1.00 97.62 87 ARG A CA 1
ATOM 669 C C . ARG A 1 87 ? 10.683 4.358 -4.155 1.00 97.62 87 ARG A C 1
ATOM 671 O O . ARG A 1 87 ? 10.874 3.880 -3.036 1.00 97.62 87 ARG A O 1
ATOM 678 N N . ASP A 1 88 ? 10.331 5.631 -4.336 1.00 98.12 88 ASP A N 1
ATOM 679 C CA . ASP A 1 88 ? 10.039 6.544 -3.221 1.00 98.12 88 ASP A CA 1
ATOM 680 C C . ASP A 1 88 ? 8.805 6.076 -2.435 1.00 98.12 88 ASP A C 1
ATOM 682 O O . ASP A 1 88 ? 8.832 6.063 -1.209 1.00 98.12 88 ASP A O 1
ATOM 686 N N . ALA A 1 89 ? 7.762 5.585 -3.114 1.00 98.38 89 ALA A N 1
ATOM 687 C CA . ALA A 1 89 ? 6.593 5.009 -2.449 1.00 98.38 89 ALA A CA 1
ATOM 688 C C . ALA A 1 89 ? 6.979 3.831 -1.538 1.00 98.38 89 ALA A C 1
ATOM 690 O O . ALA A 1 89 ? 6.599 3.812 -0.369 1.00 98.38 89 ALA A O 1
ATOM 691 N N . VAL A 1 90 ? 7.806 2.899 -2.026 1.00 98.19 90 VAL A N 1
ATOM 692 C CA . VAL A 1 90 ? 8.324 1.773 -1.223 1.00 98.19 90 VAL A CA 1
ATOM 693 C C . VAL A 1 90 ? 9.142 2.272 -0.030 1.00 98.19 90 VAL A C 1
ATOM 695 O O . VAL A 1 90 ? 8.971 1.798 1.090 1.00 98.19 90 VAL A O 1
ATOM 698 N N . THR A 1 91 ? 9.985 3.283 -0.240 1.00 97.62 91 THR A N 1
ATOM 699 C CA . THR A 1 91 ? 10.792 3.894 0.829 1.00 97.62 91 THR A CA 1
ATOM 700 C C . THR A 1 91 ? 9.904 4.535 1.902 1.00 97.62 91 THR A C 1
ATOM 702 O O . THR A 1 91 ? 10.156 4.388 3.101 1.00 97.62 91 THR A O 1
ATOM 705 N N . LYS A 1 92 ? 8.812 5.194 1.503 1.00 97.88 92 LYS A N 1
ATOM 706 C CA . LYS A 1 92 ? 7.818 5.759 2.425 1.00 97.88 92 LYS A CA 1
ATOM 707 C C . LYS A 1 92 ? 7.068 4.680 3.193 1.00 97.88 92 LYS A C 1
ATOM 709 O O . LYS A 1 92 ? 6.924 4.802 4.406 1.00 97.88 92 LYS A O 1
ATOM 714 N N . LEU A 1 93 ? 6.686 3.584 2.540 1.00 97.94 93 LEU A N 1
ATOM 715 C CA . LEU A 1 93 ? 6.103 2.428 3.227 1.00 97.94 93 LEU A CA 1
ATOM 716 C C . LEU A 1 93 ? 7.065 1.819 4.263 1.00 97.94 93 LEU A C 1
ATOM 718 O O . LEU A 1 93 ? 6.605 1.314 5.281 1.00 97.94 93 LEU A O 1
ATOM 722 N N . CYS A 1 94 ? 8.384 1.932 4.072 1.00 97.69 94 CYS A N 1
ATOM 723 C CA . CYS A 1 94 ? 9.376 1.505 5.066 1.00 97.69 94 CYS A CA 1
ATOM 724 C C . CYS A 1 94 ? 9.584 2.486 6.231 1.00 97.69 94 CYS A C 1
ATOM 726 O O . CYS A 1 94 ? 10.042 2.083 7.300 1.00 97.69 94 CYS A O 1
ATOM 728 N N . THR A 1 95 ? 9.293 3.772 6.035 1.00 97.19 95 THR A N 1
ATOM 729 C CA . THR A 1 95 ? 9.642 4.842 6.987 1.00 97.19 95 THR A CA 1
ATOM 730 C C . THR A 1 95 ? 8.443 5.351 7.782 1.00 97.19 95 THR A C 1
ATOM 732 O O . THR A 1 95 ? 8.565 5.545 8.989 1.00 97.19 95 THR A O 1
ATOM 735 N N . LEU A 1 96 ? 7.270 5.500 7.160 1.00 97.69 96 LEU A N 1
ATOM 736 C CA . LEU A 1 96 ? 6.038 5.938 7.830 1.00 97.69 96 LEU A CA 1
ATOM 737 C C . LEU A 1 96 ? 5.658 5.079 9.054 1.00 97.69 96 LEU A C 1
ATOM 739 O O . LEU A 1 96 ? 5.316 5.653 10.090 1.00 97.69 96 LEU A O 1
ATOM 743 N N . PRO A 1 97 ? 5.773 3.733 9.023 1.00 97.44 97 PRO A N 1
ATOM 744 C CA . PRO A 1 97 ? 5.474 2.902 10.191 1.00 97.44 97 PRO A CA 1
ATOM 745 C C . PRO A 1 97 ? 6.361 3.189 11.406 1.00 97.44 97 PRO A C 1
ATOM 747 O O . PRO A 1 97 ? 5.936 2.944 12.535 1.00 97.44 97 PRO A O 1
ATOM 750 N N . LEU A 1 98 ? 7.571 3.724 11.202 1.00 96.62 98 LEU A N 1
ATOM 751 C CA . LEU A 1 98 ? 8.506 4.050 12.285 1.00 96.62 98 LEU A CA 1
ATOM 752 C C . LEU A 1 98 ? 7.992 5.200 13.167 1.00 96.62 98 LEU A C 1
ATOM 754 O O . LEU A 1 98 ? 8.430 5.348 14.303 1.00 96.62 98 LEU A O 1
ATOM 758 N N . LEU A 1 99 ? 7.026 5.986 12.680 1.00 94.94 99 LEU A N 1
ATOM 759 C CA . LEU A 1 99 ? 6.364 7.045 13.448 1.00 94.94 99 LEU A CA 1
ATOM 760 C C . LEU A 1 99 ? 5.358 6.493 14.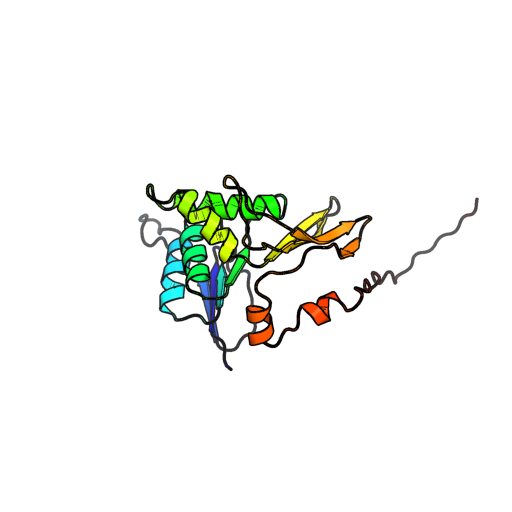474 1.00 94.94 99 LEU A C 1
ATOM 762 O O . LEU A 1 99 ? 4.888 7.225 15.342 1.00 94.94 99 LEU A O 1
ATOM 766 N N . ALA A 1 100 ? 4.987 5.213 14.373 1.00 93.31 100 ALA A N 1
ATOM 767 C CA . ALA A 1 100 ? 3.845 4.666 15.095 1.00 93.31 100 ALA A CA 1
ATOM 768 C C . ALA A 1 100 ? 4.124 4.275 16.554 1.00 93.31 100 ALA A C 1
ATOM 770 O O . ALA A 1 100 ? 3.169 4.266 17.345 1.00 93.31 100 ALA A O 1
ATOM 771 N N . ALA A 1 101 ? 5.368 3.901 16.879 1.00 89.19 101 ALA A N 1
ATOM 772 C CA . ALA A 1 101 ? 5.870 3.627 18.229 1.00 89.19 101 ALA A CA 1
ATOM 773 C C . ALA A 1 101 ? 7.408 3.488 18.238 1.00 89.19 101 ALA A C 1
ATOM 775 O O . ALA A 1 101 ? 7.997 3.042 17.256 1.00 89.19 101 ALA A O 1
ATOM 776 N N . GLU A 1 102 ? 8.049 3.790 19.373 1.00 88.50 102 GLU A N 1
ATOM 777 C CA . GLU A 1 102 ? 9.518 3.763 19.536 1.00 88.50 102 GLU A CA 1
ATOM 778 C C . GLU A 1 102 ? 10.160 2.389 19.283 1.00 88.50 102 GLU A C 1
ATOM 780 O O . GLU A 1 102 ? 11.327 2.298 18.914 1.00 88.50 102 GLU A O 1
ATOM 785 N N . ASN A 1 103 ? 9.411 1.304 19.478 1.00 92.31 103 ASN A N 1
ATOM 786 C CA . ASN A 1 103 ? 9.900 -0.063 19.310 1.00 92.31 103 ASN A CA 1
ATOM 787 C C . ASN A 1 103 ? 9.739 -0.609 17.879 1.00 92.31 103 ASN A C 1
ATOM 789 O O . ASN A 1 103 ? 10.045 -1.778 17.640 1.00 92.31 103 ASN A O 1
ATOM 793 N N . VAL A 1 104 ? 9.237 0.194 16.936 1.00 95.44 104 VAL A N 1
ATOM 794 C CA . VAL A 1 104 ? 9.110 -0.201 15.529 1.00 95.44 104 VAL A CA 1
ATOM 795 C C . VAL A 1 104 ? 10.431 0.091 14.829 1.00 95.44 104 VAL A C 1
ATOM 797 O O . VAL A 1 104 ? 10.847 1.240 14.715 1.00 95.44 104 VAL A O 1
ATOM 800 N N . THR A 1 105 ? 11.107 -0.955 14.358 1.00 96.50 105 THR A N 1
ATOM 801 C CA . THR A 1 105 ? 12.437 -0.841 13.747 1.00 96.50 105 THR A CA 1
ATOM 802 C C . THR A 1 105 ? 12.392 -1.119 12.250 1.00 96.50 105 THR A C 1
ATOM 804 O O . THR A 1 105 ? 11.573 -1.905 11.770 1.00 96.50 105 THR A O 1
ATOM 807 N N . SER A 1 106 ? 13.325 -0.535 11.496 1.00 95.94 106 SER A N 1
ATOM 808 C CA . SER A 1 106 ? 13.498 -0.837 10.067 1.00 95.94 106 SER A CA 1
ATOM 809 C C . SER A 1 106 ? 13.751 -2.327 9.816 1.00 95.94 106 SER A C 1
ATOM 811 O O . SER A 1 106 ? 13.243 -2.873 8.842 1.00 95.94 106 SER A O 1
ATOM 813 N N . ALA A 1 107 ? 14.449 -3.003 10.734 1.00 95.44 107 ALA A N 1
ATOM 814 C CA . ALA A 1 107 ? 14.698 -4.443 10.686 1.00 95.44 107 ALA A CA 1
ATOM 815 C C . ALA A 1 107 ? 13.410 -5.287 10.704 1.00 95.44 107 ALA A C 1
ATOM 817 O O . ALA A 1 107 ? 13.407 -6.402 10.193 1.00 95.44 107 ALA A O 1
ATOM 818 N N . PHE A 1 108 ? 12.318 -4.765 11.269 1.00 95.12 108 PHE A N 1
ATOM 819 C CA . PHE A 1 108 ? 10.994 -5.375 11.177 1.00 95.12 108 PHE A CA 1
ATOM 820 C C . PHE A 1 108 ? 10.227 -4.896 9.935 1.00 95.12 108 PHE A C 1
ATOM 822 O O . PHE A 1 108 ? 9.627 -5.701 9.222 1.00 95.12 108 PHE A O 1
ATOM 829 N N . VAL A 1 109 ? 10.238 -3.588 9.664 1.00 97.56 109 VAL A N 1
ATOM 830 C CA . VAL A 1 109 ? 9.380 -2.989 8.631 1.00 97.56 109 VAL A CA 1
ATOM 831 C C . VAL A 1 109 ? 9.828 -3.360 7.219 1.00 97.56 109 VAL A C 1
ATOM 833 O O . VAL A 1 109 ? 8.996 -3.778 6.422 1.00 97.56 109 VAL A O 1
ATOM 836 N N . VAL A 1 110 ? 11.120 -3.254 6.905 1.00 98.00 110 VAL A N 1
ATOM 837 C CA . VAL A 1 110 ? 11.655 -3.518 5.558 1.00 98.00 110 VAL A CA 1
ATOM 838 C C . VAL A 1 110 ? 11.295 -4.922 5.049 1.00 98.00 110 VAL A C 1
ATOM 840 O O . VAL A 1 110 ? 10.688 -5.011 3.980 1.00 98.00 110 VAL A O 1
ATOM 843 N N . PRO A 1 111 ? 11.576 -6.023 5.779 1.00 96.50 111 PRO A N 1
ATOM 844 C CA . PRO A 1 111 ? 11.191 -7.351 5.307 1.00 96.50 111 PRO A CA 1
ATOM 845 C C . PRO A 1 111 ? 9.668 -7.530 5.253 1.00 96.50 111 PRO A C 1
ATOM 847 O O . PRO A 1 111 ? 9.172 -8.244 4.385 1.00 96.50 111 PRO A O 1
ATOM 850 N N . THR A 1 112 ? 8.915 -6.855 6.130 1.00 96.94 112 THR A N 1
ATOM 851 C CA . THR A 1 112 ? 7.446 -6.878 6.090 1.00 96.94 112 THR A CA 1
ATOM 852 C C . THR A 1 112 ? 6.926 -6.238 4.805 1.00 96.94 112 THR A C 1
ATOM 854 O O . THR A 1 112 ? 6.112 -6.842 4.116 1.00 96.94 112 THR A O 1
ATOM 857 N N . VAL A 1 113 ? 7.410 -5.050 4.433 1.00 97.88 113 VAL A N 1
ATOM 858 C CA . VAL A 1 113 ? 7.027 -4.380 3.179 1.00 97.88 113 VAL A CA 1
ATOM 859 C C . VAL A 1 113 ? 7.398 -5.250 1.980 1.00 97.88 113 VAL A C 1
ATOM 861 O O . VAL A 1 113 ? 6.552 -5.479 1.119 1.00 97.88 113 VAL A O 1
ATOM 864 N N . ALA A 1 114 ? 8.618 -5.797 1.959 1.00 96.88 114 ALA A N 1
ATOM 865 C CA . ALA A 1 114 ? 9.084 -6.649 0.868 1.00 96.88 114 ALA A CA 1
ATOM 866 C C . ALA A 1 114 ? 8.175 -7.876 0.667 1.00 96.88 114 ALA A C 1
ATOM 868 O O . ALA A 1 114 ? 7.839 -8.208 -0.462 1.00 96.88 114 ALA A O 1
ATOM 869 N N . ALA A 1 115 ? 7.736 -8.529 1.745 1.00 94.12 115 ALA A N 1
ATOM 870 C CA . ALA A 1 115 ? 6.924 -9.746 1.664 1.00 94.12 115 ALA A CA 1
ATOM 871 C C . ALA A 1 115 ? 5.422 -9.513 1.388 1.00 94.12 115 ALA A C 1
ATOM 873 O O . ALA A 1 115 ? 4.695 -10.463 1.061 1.00 94.12 115 ALA A O 1
ATOM 874 N N . THR A 1 116 ? 4.928 -8.288 1.590 1.00 94.00 116 THR A N 1
ATOM 875 C CA . THR A 1 116 ? 3.482 -8.000 1.619 1.00 94.00 116 THR A CA 1
ATOM 876 C C . THR A 1 116 ? 2.995 -7.131 0.479 1.00 94.00 116 THR A C 1
ATOM 878 O O . THR A 1 116 ? 1.860 -7.308 0.044 1.00 94.00 116 THR A O 1
ATOM 881 N N . ILE A 1 117 ? 3.821 -6.209 -0.010 1.00 96.62 117 ILE A N 1
ATOM 882 C CA . ILE A 1 117 ? 3.470 -5.384 -1.160 1.00 96.62 117 ILE A CA 1
ATOM 883 C C . ILE A 1 117 ? 3.792 -6.179 -2.416 1.00 96.62 117 ILE A C 1
ATOM 885 O O . ILE A 1 117 ? 4.922 -6.605 -2.589 1.00 96.62 117 ILE A O 1
ATOM 889 N N . ASP A 1 118 ? 2.808 -6.376 -3.292 1.00 96.00 118 ASP A N 1
ATOM 890 C CA . ASP A 1 118 ? 3.033 -7.076 -4.561 1.00 96.00 118 ASP A CA 1
ATOM 891 C C . ASP A 1 118 ? 3.384 -6.090 -5.691 1.00 96.00 118 ASP A C 1
ATOM 893 O O . ASP A 1 118 ? 4.256 -6.350 -6.524 1.00 96.00 118 ASP A O 1
ATOM 897 N N . LEU A 1 119 ? 2.688 -4.948 -5.723 1.00 97.38 119 LEU A N 1
ATOM 898 C CA . LEU A 1 119 ? 2.704 -3.991 -6.827 1.00 97.38 119 LEU A CA 1
ATOM 899 C C . LEU A 1 119 ? 2.666 -2.543 -6.336 1.00 97.38 119 LEU A C 1
ATOM 901 O O . LEU A 1 119 ? 1.963 -2.213 -5.382 1.00 97.38 119 LEU A O 1
ATOM 905 N N . VAL A 1 120 ? 3.339 -1.665 -7.077 1.00 98.44 120 VAL A N 1
ATOM 906 C CA . VAL A 1 120 ? 3.201 -0.209 -6.985 1.00 98.44 120 VAL A CA 1
ATOM 907 C C . VAL A 1 120 ? 2.802 0.327 -8.354 1.00 98.44 120 VAL A C 1
ATOM 909 O O . VAL A 1 120 ? 3.525 0.151 -9.332 1.00 98.44 120 VAL A O 1
ATOM 912 N N . VAL A 1 121 ? 1.652 0.994 -8.425 1.00 98.44 121 VAL A N 1
ATOM 913 C CA . VAL A 1 121 ? 1.205 1.714 -9.624 1.00 98.44 121 VAL A CA 1
ATOM 914 C C . VAL A 1 121 ? 1.482 3.192 -9.404 1.00 98.44 121 VAL A C 1
ATOM 916 O O . VAL A 1 121 ? 0.837 3.835 -8.577 1.00 98.44 121 VAL A O 1
ATOM 919 N N . PHE A 1 122 ? 2.461 3.726 -10.124 1.00 98.50 122 PHE A N 1
ATOM 920 C CA . PHE A 1 122 ? 2.860 5.118 -10.018 1.00 98.50 122 PHE A CA 1
ATOM 921 C C . PHE A 1 122 ? 2.136 5.957 -11.071 1.00 98.50 122 PHE A C 1
ATOM 923 O O . PHE A 1 122 ? 2.199 5.682 -12.273 1.00 98.50 122 PHE A O 1
ATOM 930 N N . VAL A 1 123 ? 1.430 6.981 -10.595 1.00 97.88 123 VAL A N 1
ATOM 931 C CA . VAL A 1 123 ? 0.717 7.954 -11.421 1.00 97.88 123 VAL A CA 1
ATOM 932 C C . VAL A 1 123 ? 1.438 9.281 -11.304 1.00 97.88 123 VAL A C 1
ATOM 934 O O . VAL A 1 123 ? 1.565 9.815 -10.203 1.00 97.88 123 VAL A O 1
ATOM 937 N N . ASP A 1 124 ? 1.849 9.824 -12.442 1.00 95.56 124 ASP A N 1
ATOM 938 C CA . ASP A 1 124 ? 2.464 11.142 -12.521 1.00 95.56 124 ASP A CA 1
ATOM 939 C C . ASP A 1 124 ? 1.537 12.127 -13.239 1.00 95.56 124 ASP A C 1
ATOM 941 O O . ASP A 1 124 ? 0.587 11.739 -13.931 1.00 95.56 124 ASP A O 1
ATOM 945 N N . ARG A 1 125 ? 1.795 13.417 -13.042 1.00 92.94 125 ARG A N 1
ATOM 946 C CA . ARG A 1 125 ? 1.076 14.520 -13.668 1.00 92.94 125 ARG A CA 1
ATOM 947 C C . ARG A 1 125 ? 2.049 15.313 -14.527 1.00 92.94 125 ARG A C 1
ATOM 949 O O . ARG A 1 125 ? 2.986 15.912 -14.011 1.00 92.94 125 ARG A O 1
ATOM 956 N N . ASP A 1 126 ? 1.785 15.367 -15.825 1.00 88.31 126 ASP A N 1
ATOM 957 C CA . ASP A 1 126 ? 2.614 16.134 -16.746 1.00 88.31 126 ASP A CA 1
ATOM 958 C C . ASP A 1 126 ? 2.440 17.662 -16.553 1.00 88.31 126 ASP A C 1
ATOM 960 O O . ASP A 1 126 ? 1.520 18.112 -15.853 1.00 88.31 126 ASP A O 1
ATOM 964 N N . PRO A 1 127 ? 3.286 18.500 -17.183 1.00 91.31 127 PRO A N 1
ATOM 965 C CA . PRO A 1 127 ? 3.178 19.957 -17.077 1.00 91.31 127 PRO A CA 1
ATOM 966 C C . PRO A 1 127 ? 1.857 20.548 -17.595 1.00 91.31 127 PRO A C 1
ATOM 968 O O . PRO A 1 127 ? 1.501 21.662 -17.215 1.00 91.31 127 PRO A O 1
ATOM 971 N N . THR A 1 128 ? 1.120 19.827 -18.448 1.00 92.94 128 THR A N 1
ATOM 972 C CA . THR A 1 128 ? -0.215 20.234 -18.928 1.00 92.94 128 THR A CA 1
ATOM 973 C C . THR A 1 128 ? -1.316 19.903 -17.918 1.00 92.94 128 THR A C 1
ATOM 975 O O . THR A 1 128 ? -2.442 20.391 -18.011 1.00 92.94 128 THR A O 1
ATOM 978 N N . GLY A 1 129 ? -0.976 19.115 -16.901 1.00 92.44 129 GLY A N 1
ATOM 979 C CA . GLY A 1 129 ? -1.855 18.678 -15.840 1.00 92.44 129 GLY A CA 1
ATOM 980 C C . GLY A 1 129 ? -2.513 17.327 -16.095 1.00 92.44 129 GLY A C 1
ATOM 981 O O . GLY A 1 129 ? -3.293 16.897 -15.241 1.00 92.44 129 GLY A O 1
ATOM 982 N N . HIS A 1 130 ? -2.199 16.667 -17.209 1.00 93.06 130 HIS A N 1
ATOM 983 C CA . HIS A 1 130 ? -2.707 15.344 -17.540 1.00 93.06 130 HIS A CA 1
ATOM 984 C C . HIS A 1 130 ? -2.039 14.288 -16.652 1.00 93.06 130 HIS A C 1
ATOM 986 O O . HIS A 1 130 ? -0.823 14.293 -16.461 1.00 93.06 130 HIS A O 1
ATOM 992 N N . ARG A 1 131 ? -2.848 13.393 -16.072 1.00 94.38 131 ARG A N 1
ATOM 993 C CA . ARG A 1 131 ? -2.373 12.303 -15.214 1.00 94.38 131 ARG A CA 1
ATOM 994 C C . ARG A 1 131 ? -2.293 11.009 -16.005 1.00 94.38 131 ARG A C 1
ATOM 996 O O . ARG A 1 131 ? -3.270 10.625 -16.641 1.00 94.38 131 ARG A O 1
ATOM 1003 N N . ALA A 1 132 ? -1.170 10.314 -15.901 1.00 95.25 132 ALA A N 1
ATOM 1004 C CA . ALA A 1 132 ? -0.972 9.016 -16.530 1.00 95.25 132 ALA A CA 1
ATOM 1005 C C . ALA A 1 132 ? -0.242 8.066 -15.581 1.00 95.25 132 ALA A C 1
ATOM 1007 O O . ALA A 1 132 ? 0.557 8.493 -14.749 1.00 95.25 132 ALA A O 1
ATOM 1008 N N . VAL A 1 133 ? -0.505 6.765 -15.720 1.00 97.62 133 VAL A N 1
ATOM 1009 C CA . VAL A 1 133 ? 0.359 5.746 -15.119 1.00 97.62 133 VAL A CA 1
ATOM 1010 C C . VAL A 1 133 ? 1.688 5.788 -15.863 1.00 97.62 133 VAL A C 1
ATOM 1012 O O . VAL A 1 133 ? 1.723 5.545 -17.069 1.00 97.62 133 VAL A O 1
ATOM 1015 N N . THR A 1 134 ? 2.765 6.104 -15.153 1.00 97.06 134 THR A N 1
ATOM 1016 C CA . THR A 1 134 ? 4.115 6.211 -15.725 1.00 97.06 134 THR A CA 1
ATOM 1017 C C . THR A 1 134 ? 5.015 5.056 -15.313 1.00 97.06 134 THR A C 1
ATOM 1019 O O . THR A 1 134 ? 6.024 4.799 -15.966 1.00 97.06 134 THR A O 1
ATOM 1022 N N . GLU A 1 135 ? 4.639 4.304 -14.281 1.00 98.38 135 GLU A N 1
ATOM 1023 C CA . GLU A 1 135 ? 5.324 3.075 -13.905 1.00 98.38 135 GLU A CA 1
ATOM 1024 C C . GLU A 1 135 ? 4.355 2.103 -13.226 1.00 98.38 135 GLU A C 1
ATOM 1026 O O . GLU A 1 135 ? 3.517 2.491 -12.413 1.00 98.38 135 GLU A O 1
ATOM 1031 N N . ILE A 1 136 ? 4.484 0.820 -13.550 1.00 98.25 136 ILE A N 1
ATOM 1032 C CA . ILE A 1 136 ? 3.922 -0.271 -12.754 1.00 98.25 136 ILE A CA 1
ATOM 1033 C C . ILE A 1 136 ? 5.111 -1.107 -12.320 1.00 98.25 136 ILE A C 1
ATOM 1035 O O . ILE A 1 136 ? 5.768 -1.700 -13.173 1.00 98.25 136 ILE A O 1
ATOM 1039 N N . ALA A 1 137 ? 5.396 -1.144 -11.025 1.00 98.25 137 ALA A N 1
ATOM 1040 C CA . ALA A 1 137 ? 6.539 -1.845 -10.463 1.00 98.25 137 ALA A CA 1
ATOM 1041 C C . ALA A 1 137 ? 6.104 -3.042 -9.611 1.00 98.25 137 ALA A C 1
ATOM 1043 O O . ALA A 1 137 ? 5.116 -2.973 -8.882 1.00 98.25 137 ALA A O 1
ATOM 1044 N N . ALA A 1 138 ? 6.863 -4.126 -9.706 1.00 97.56 138 ALA A N 1
ATOM 1045 C CA . ALA A 1 138 ? 6.795 -5.300 -8.857 1.00 97.56 138 ALA A CA 1
ATOM 1046 C C . ALA A 1 138 ? 7.756 -5.167 -7.676 1.00 97.56 138 ALA A C 1
ATOM 1048 O O . ALA A 1 138 ? 8.856 -4.622 -7.813 1.00 97.56 138 ALA A O 1
ATOM 1049 N N . ILE A 1 139 ? 7.350 -5.727 -6.539 1.00 97.31 139 ILE A N 1
ATOM 1050 C CA . ILE A 1 139 ? 8.187 -5.857 -5.346 1.00 97.31 139 ILE A CA 1
ATOM 1051 C C . ILE A 1 139 ? 8.471 -7.353 -5.134 1.00 97.31 139 ILE A C 1
ATOM 1053 O O . ILE A 1 139 ? 7.647 -8.056 -4.560 1.00 97.31 139 ILE A O 1
ATOM 1057 N N . PRO A 1 140 ? 9.606 -7.896 -5.609 1.00 94.00 140 PRO A N 1
ATOM 1058 C CA . PRO A 1 140 ? 9.846 -9.343 -5.663 1.00 94.00 140 PRO A CA 1
ATOM 1059 C C . PRO A 1 140 ? 10.070 -10.015 -4.294 1.00 94.00 140 PRO A C 1
ATOM 1061 O O . PRO A 1 140 ? 10.331 -11.217 -4.229 1.00 94.00 140 PRO A O 1
ATOM 1064 N N . GLY A 1 141 ? 10.016 -9.259 -3.195 1.00 93.56 141 GLY A N 1
ATOM 1065 C CA . GLY A 1 141 ? 10.267 -9.761 -1.843 1.00 93.56 141 GLY A CA 1
ATOM 1066 C C . GLY A 1 141 ? 11.734 -9.846 -1.439 1.00 93.56 141 GLY A C 1
ATOM 1067 O O . GLY A 1 141 ? 12.037 -10.296 -0.335 1.00 93.56 141 GLY A O 1
ATOM 1068 N N . ARG A 1 142 ? 12.651 -9.393 -2.297 1.00 92.88 142 ARG A N 1
ATOM 1069 C CA . ARG A 1 142 ? 14.082 -9.317 -1.993 1.00 92.88 142 ARG A CA 1
ATOM 1070 C C . ARG A 1 142 ? 14.435 -7.966 -1.384 1.00 92.88 142 ARG A C 1
ATOM 1072 O O . ARG A 1 142 ? 13.965 -6.920 -1.833 1.00 92.88 142 ARG A O 1
ATOM 1079 N N . CYS A 1 143 ? 15.289 -7.996 -0.370 1.00 93.81 143 CYS A N 1
ATOM 1080 C CA . CYS A 1 143 ? 15.890 -6.804 0.206 1.00 93.81 143 CYS A CA 1
ATOM 1081 C C . CYS A 1 143 ? 17.334 -7.085 0.632 1.00 93.81 143 CYS A C 1
ATOM 1083 O O . CYS A 1 143 ? 17.624 -8.156 1.165 1.00 93.81 143 CYS A O 1
ATOM 1085 N N . GLU A 1 144 ? 18.214 -6.110 0.437 1.00 93.06 144 GLU A N 1
ATOM 1086 C CA . GLU A 1 144 ? 19.631 -6.164 0.808 1.00 93.06 144 GLU A CA 1
ATOM 1087 C C . GLU A 1 144 ? 20.019 -4.829 1.451 1.00 93.06 144 GLU A C 1
ATOM 1089 O O . GLU A 1 144 ? 19.575 -3.774 1.001 1.00 93.06 144 GLU A O 1
ATOM 1094 N N . ASP A 1 145 ? 20.758 -4.870 2.563 1.00 91.69 145 ASP A N 1
ATOM 1095 C CA . ASP A 1 145 ? 21.188 -3.685 3.327 1.00 91.69 145 ASP A CA 1
ATOM 1096 C C . ASP A 1 145 ? 20.070 -2.666 3.635 1.00 91.69 145 ASP A C 1
ATOM 1098 O O . ASP A 1 145 ? 20.267 -1.451 3.652 1.00 91.69 145 ASP A O 1
ATOM 1102 N N . GLY A 1 146 ? 18.857 -3.165 3.899 1.00 90.56 146 GLY A N 1
ATOM 1103 C CA . GLY A 1 146 ? 17.692 -2.332 4.213 1.00 90.56 146 GLY A CA 1
ATOM 1104 C C . GLY A 1 146 ? 17.008 -1.700 2.995 1.00 90.56 146 GLY A C 1
ATOM 1105 O O . GLY A 1 146 ? 16.056 -0.939 3.164 1.00 90.56 146 GLY A O 1
ATOM 1106 N N . VAL A 1 147 ? 17.449 -2.029 1.780 1.00 94.19 147 VAL A N 1
ATOM 1107 C CA . VAL A 1 147 ? 16.869 -1.559 0.520 1.00 94.19 147 VAL A CA 1
ATOM 1108 C C . VAL A 1 147 ? 16.062 -2.682 -0.120 1.00 94.19 147 VAL A C 1
ATOM 1110 O O . VAL A 1 147 ? 16.556 -3.789 -0.307 1.00 94.19 147 VAL A O 1
ATOM 1113 N N . ILE A 1 148 ? 14.807 -2.394 -0.461 1.00 97.69 148 ILE A N 1
ATOM 1114 C CA . ILE A 1 148 ? 13.918 -3.335 -1.151 1.00 97.69 148 ILE A CA 1
ATOM 1115 C C . ILE A 1 148 ? 14.163 -3.245 -2.660 1.00 97.69 148 ILE A C 1
ATOM 1117 O O . ILE A 1 148 ? 14.278 -2.151 -3.225 1.00 97.69 148 ILE A O 1
ATOM 1121 N N . GLU A 1 149 ? 14.244 -4.402 -3.309 1.00 96.38 149 GLU A N 1
ATOM 1122 C CA . GLU A 1 149 ? 14.312 -4.502 -4.762 1.00 96.38 149 GLU A CA 1
ATOM 1123 C C . GLU A 1 149 ? 12.982 -4.058 -5.391 1.00 96.38 149 GLU A C 1
ATOM 1125 O O . GLU A 1 149 ? 11.902 -4.327 -4.871 1.00 96.38 149 GLU A O 1
ATOM 1130 N N . VAL A 1 150 ? 13.060 -3.337 -6.507 1.00 97.25 150 VAL A N 1
ATOM 1131 C CA . VAL A 1 150 ? 11.893 -2.815 -7.226 1.00 97.25 150 VAL A CA 1
ATOM 1132 C C . VAL A 1 150 ? 12.144 -3.032 -8.706 1.00 97.25 150 VAL A C 1
ATOM 1134 O O . VAL A 1 150 ? 13.132 -2.515 -9.235 1.00 97.25 150 VAL A O 1
ATOM 1137 N N . GLU A 1 151 ? 11.259 -3.776 -9.361 1.00 97.06 151 GLU A N 1
ATOM 1138 C CA . GLU A 1 151 ? 11.378 -4.124 -10.775 1.00 97.06 151 GLU A CA 1
ATOM 1139 C C . GLU A 1 151 ? 10.225 -3.522 -11.574 1.00 97.06 151 GLU A C 1
ATOM 1141 O O . GLU A 1 151 ? 9.060 -3.814 -11.316 1.00 97.06 151 GLU A O 1
ATOM 1146 N N . SER A 1 152 ? 10.510 -2.710 -12.588 1.00 97.50 152 SER A N 1
ATOM 1147 C CA . SER A 1 152 ? 9.447 -2.169 -13.435 1.00 97.50 152 SER A CA 1
ATOM 1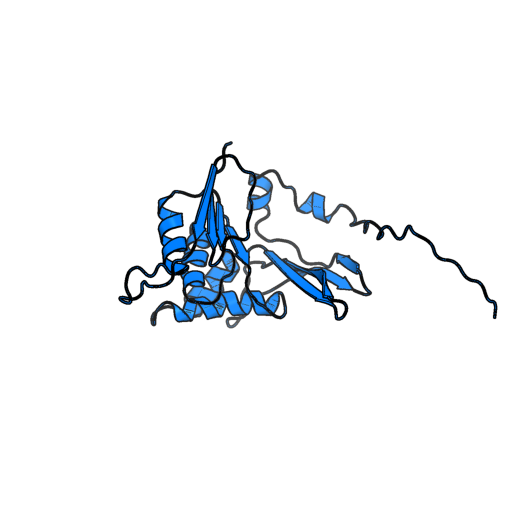148 C C . SER A 1 152 ? 8.847 -3.282 -14.308 1.00 97.50 152 SER A C 1
ATOM 1150 O O . SER A 1 152 ? 9.553 -3.933 -15.078 1.00 97.50 152 SER A O 1
ATOM 1152 N N . ILE A 1 153 ? 7.531 -3.476 -14.227 1.00 96.62 153 ILE A N 1
ATOM 1153 C CA . ILE A 1 153 ? 6.739 -4.277 -15.170 1.00 96.62 153 ILE A CA 1
ATOM 1154 C C . ILE A 1 153 ? 6.406 -3.423 -16.395 1.00 96.62 153 ILE A C 1
ATOM 1156 O O . ILE A 1 153 ? 6.547 -3.873 -17.532 1.00 96.62 153 ILE A O 1
ATOM 1160 N N . PHE A 1 154 ? 6.007 -2.174 -16.172 1.00 96.94 154 PHE A N 1
ATOM 1161 C CA . PHE A 1 154 ? 5.794 -1.180 -17.217 1.00 96.94 154 PHE A CA 1
ATOM 1162 C C . PHE A 1 154 ? 6.472 0.127 -16.833 1.00 96.94 154 PHE A C 1
ATOM 1164 O O . PHE A 1 154 ? 6.498 0.477 -15.654 1.00 96.94 154 PHE A O 1
ATOM 1171 N N . ARG A 1 155 ? 6.989 0.858 -17.821 1.00 96.69 155 ARG A N 1
ATOM 1172 C CA . ARG A 1 155 ? 7.624 2.163 -17.618 1.00 96.69 155 ARG A CA 1
ATOM 1173 C C . ARG A 1 155 ? 7.275 3.128 -18.740 1.00 96.69 155 ARG A C 1
ATOM 1175 O O . ARG A 1 155 ? 7.078 2.709 -19.876 1.00 96.69 155 ARG A O 1
ATOM 1182 N N . TRP A 1 156 ? 7.229 4.413 -18.431 1.00 94.94 156 TRP A N 1
ATOM 1183 C CA . TRP A 1 156 ? 7.021 5.458 -19.421 1.00 94.94 156 TRP A CA 1
ATOM 1184 C C . TRP A 1 156 ? 8.262 5.623 -20.302 1.00 94.94 156 TRP A C 1
ATOM 1186 O O . TRP A 1 156 ? 9.384 5.720 -19.802 1.00 94.94 156 TRP A O 1
ATOM 1196 N N . HIS A 1 157 ? 8.066 5.648 -21.614 1.00 92.75 157 HIS A N 1
ATOM 1197 C CA . HIS A 1 157 ? 9.106 5.880 -22.606 1.00 92.75 157 HIS A CA 1
ATOM 1198 C C . HIS A 1 157 ? 8.492 6.580 -23.820 1.00 92.75 157 HIS A C 1
ATOM 1200 O O . HIS A 1 157 ? 7.512 6.095 -24.374 1.00 92.75 157 HIS A O 1
ATOM 1206 N N . ASP A 1 158 ? 9.054 7.722 -24.222 1.00 90.56 158 ASP A N 1
ATOM 1207 C CA . ASP A 1 158 ? 8.630 8.486 -25.406 1.00 90.56 158 ASP A CA 1
ATOM 1208 C C . ASP A 1 158 ? 7.115 8.748 -25.514 1.00 90.56 158 ASP A C 1
ATOM 1210 O O . ASP A 1 158 ? 6.52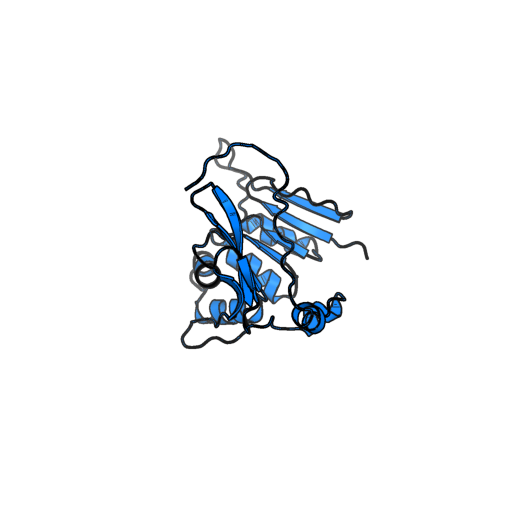8 8.693 -26.590 1.00 90.56 158 ASP A O 1
ATOM 1214 N N . GLY A 1 159 ? 6.471 9.069 -24.387 1.00 88.19 159 GLY A N 1
ATOM 1215 C CA . GLY A 1 159 ? 5.046 9.415 -24.365 1.00 88.19 159 GLY A CA 1
ATOM 1216 C C . GLY A 1 159 ? 4.097 8.219 -24.271 1.00 88.19 159 GLY A C 1
ATOM 1217 O O . GLY A 1 159 ? 2.884 8.416 -24.304 1.00 88.19 159 GLY A O 1
ATOM 1218 N N . GLU A 1 160 ? 4.621 7.002 -24.116 1.00 92.19 160 GLU A N 1
ATOM 1219 C CA . GLU A 1 160 ? 3.817 5.794 -23.959 1.00 92.19 160 GLU A CA 1
ATOM 1220 C C . GLU A 1 160 ? 4.294 4.933 -22.785 1.00 92.19 160 GLU A C 1
ATOM 1222 O O . GLU A 1 160 ? 5.469 4.911 -22.416 1.00 92.19 160 GLU A O 1
ATOM 1227 N N . LEU A 1 161 ? 3.364 4.182 -22.197 1.00 93.88 161 LEU A N 1
ATOM 1228 C CA . LEU A 1 161 ? 3.677 3.165 -21.202 1.00 93.88 161 LEU A CA 1
ATOM 1229 C C . LEU A 1 161 ? 4.102 1.876 -21.923 1.00 93.88 161 LEU A C 1
ATOM 1231 O O . LEU A 1 161 ? 3.285 1.250 -22.597 1.00 93.88 161 LEU A O 1
ATOM 1235 N N . VAL A 1 162 ? 5.365 1.470 -21.781 1.00 94.62 162 VAL A N 1
ATOM 1236 C CA . VAL A 1 162 ? 5.938 0.291 -22.452 1.00 94.62 162 VAL A CA 1
ATOM 1237 C C . VAL A 1 162 ? 6.241 -0.835 -21.465 1.00 94.62 162 VAL A C 1
ATOM 1239 O O . VAL A 1 162 ? 6.579 -0.593 -20.305 1.00 94.62 162 VAL A O 1
ATOM 1242 N N . ARG A 1 163 ? 6.131 -2.087 -21.927 1.00 94.31 163 ARG A N 1
ATOM 1243 C CA . ARG A 1 163 ? 6.493 -3.286 -21.156 1.00 94.31 163 ARG A CA 1
ATOM 1244 C C . ARG A 1 163 ? 8.007 -3.298 -20.899 1.00 94.31 163 ARG A C 1
ATOM 1246 O O . ARG A 1 163 ? 8.790 -3.190 -21.837 1.00 94.31 163 ARG A O 1
ATOM 1253 N N . ALA A 1 164 ? 8.390 -3.420 -19.634 1.00 94.31 164 ALA A N 1
ATOM 1254 C CA . ALA A 1 164 ? 9.764 -3.647 -19.184 1.00 94.31 164 ALA A CA 1
ATOM 1255 C C . ALA A 1 164 ? 10.009 -5.155 -18.953 1.00 94.31 164 ALA A C 1
ATOM 1257 O O . ALA A 1 164 ? 9.298 -5.972 -19.533 1.00 94.31 164 ALA A O 1
ATOM 1258 N N . ASP A 1 165 ? 10.990 -5.541 -18.135 1.00 91.69 165 ASP A N 1
ATOM 1259 C CA . ASP A 1 165 ? 11.327 -6.958 -17.908 1.00 91.69 165 ASP A CA 1
ATOM 1260 C C . ASP A 1 165 ? 10.741 -7.527 -16.607 1.00 91.69 165 ASP A C 1
ATOM 1262 O O . ASP A 1 165 ? 10.516 -8.733 -16.510 1.00 91.69 165 ASP A O 1
ATOM 1266 N N . GLY A 1 166 ? 10.408 -6.670 -15.634 1.00 92.31 166 GLY A N 1
ATOM 1267 C CA . GLY A 1 166 ? 9.969 -7.083 -14.298 1.00 92.31 166 GLY A CA 1
ATOM 1268 C C . GLY A 1 166 ? 8.677 -7.890 -14.302 1.00 92.31 166 GLY A C 1
ATOM 1269 O O . GLY A 1 166 ? 7.876 -7.799 -15.239 1.00 92.31 166 GLY A O 1
ATOM 1270 N N . PHE A 1 167 ? 8.455 -8.675 -13.255 1.00 91.12 167 PHE A N 1
ATOM 1271 C CA . PHE A 1 167 ? 7.292 -9.553 -13.153 1.00 91.12 167 PHE A CA 1
ATOM 1272 C C . PHE A 1 167 ? 6.715 -9.532 -11.736 1.00 91.12 167 PHE A C 1
ATOM 1274 O O . PHE A 1 167 ? 7.483 -9.485 -10.776 1.00 91.12 167 PHE A O 1
ATOM 1281 N N . PRO A 1 168 ? 5.381 -9.560 -11.565 1.00 88.44 168 PRO A N 1
ATOM 1282 C CA . PRO A 1 168 ? 4.799 -9.532 -10.233 1.00 88.44 168 PRO A CA 1
ATOM 1283 C C . PRO A 1 168 ? 5.216 -10.760 -9.419 1.00 88.44 168 PRO A C 1
ATOM 1285 O O . PRO A 1 168 ? 5.295 -11.869 -9.965 1.00 88.44 168 PRO A O 1
ATOM 1288 N N . PRO A 1 169 ? 5.443 -10.588 -8.108 1.00 88.00 169 PRO A N 1
ATOM 1289 C CA . PRO A 1 169 ? 5.690 -11.708 -7.216 1.00 88.00 169 PRO A CA 1
ATOM 1290 C C . PRO A 1 169 ? 4.414 -12.540 -7.029 1.00 88.00 169 PRO A C 1
ATOM 1292 O O . PRO A 1 169 ? 3.325 -12.165 -7.463 1.00 88.00 169 PRO A O 1
ATOM 1295 N N . HIS A 1 170 ? 4.540 -13.666 -6.323 1.00 88.12 170 HIS A N 1
ATOM 1296 C CA . HIS A 1 170 ? 3.396 -14.386 -5.750 1.00 88.12 170 HIS A CA 1
ATOM 1297 C C . HIS A 1 170 ? 2.259 -14.695 -6.745 1.00 88.12 170 HIS A C 1
ATOM 1299 O O . HIS A 1 170 ? 1.081 -14.484 -6.454 1.00 88.12 170 HIS A O 1
ATOM 1305 N N . LEU A 1 171 ? 2.596 -15.218 -7.930 1.00 88.81 171 LEU A N 1
ATOM 1306 C CA . LEU A 1 171 ? 1.627 -15.537 -8.994 1.00 88.81 171 LEU A CA 1
ATOM 1307 C C . LEU A 1 171 ? 0.473 -16.435 -8.524 1.00 88.81 171 LEU A C 1
ATOM 1309 O O . LEU A 1 171 ? -0.641 -16.340 -9.034 1.00 88.81 171 LEU A O 1
ATOM 1313 N N . ASP A 1 172 ? 0.711 -17.265 -7.508 1.00 90.12 172 ASP A N 1
ATOM 1314 C CA . ASP A 1 172 ? -0.306 -18.085 -6.855 1.00 90.12 172 ASP A CA 1
ATOM 1315 C C . ASP A 1 172 ? -1.432 -17.255 -6.208 1.00 90.12 172 ASP A C 1
ATOM 1317 O O . ASP A 1 172 ? -2.584 -17.694 -6.189 1.00 90.12 172 ASP A O 1
ATOM 1321 N N . ARG A 1 173 ? -1.141 -16.054 -5.684 1.00 88.44 173 ARG A N 1
ATOM 1322 C CA . ARG A 1 173 ? -2.143 -15.140 -5.103 1.00 88.44 173 ARG A CA 1
ATOM 1323 C C . ARG A 1 173 ? -3.120 -14.679 -6.178 1.00 88.44 173 ARG A C 1
ATOM 1325 O O . ARG A 1 173 ? -4.329 -14.745 -5.970 1.00 88.44 173 ARG A O 1
ATOM 1332 N N . PHE A 1 174 ? -2.600 -14.295 -7.341 1.00 89.81 174 PHE A N 1
ATOM 1333 C CA . PHE A 1 174 ? -3.398 -13.863 -8.488 1.00 89.81 174 PHE A CA 1
ATOM 1334 C C . PHE A 1 174 ? -4.177 -15.025 -9.115 1.00 89.81 174 PHE A C 1
ATOM 1336 O O . PHE A 1 174 ? -5.378 -14.908 -9.364 1.00 89.81 174 PHE A O 1
ATOM 1343 N N . ALA A 1 175 ? -3.537 -16.184 -9.282 1.00 91.31 175 ALA A N 1
ATOM 1344 C CA . ALA A 1 175 ? -4.185 -17.372 -9.829 1.00 91.31 175 ALA A CA 1
ATOM 1345 C C . ALA A 1 175 ? -5.364 -17.841 -8.958 1.00 91.31 175 ALA A C 1
ATOM 1347 O O . ALA A 1 175 ? -6.411 -18.219 -9.485 1.00 91.31 175 ALA A O 1
ATOM 1348 N N . ARG A 1 176 ? -5.247 -17.748 -7.623 1.00 88.75 176 ARG A N 1
ATOM 1349 C CA . ARG A 1 176 ? -6.330 -18.091 -6.679 1.00 88.75 176 ARG A CA 1
ATOM 1350 C C . ARG A 1 176 ? -7.590 -17.245 -6.843 1.00 88.75 176 ARG A C 1
ATOM 1352 O O . ARG A 1 176 ? -8.670 -17.713 -6.491 1.00 88.75 176 ARG A O 1
ATOM 1359 N N . VAL A 1 177 ? -7.468 -16.033 -7.380 1.00 88.12 177 VAL A N 1
ATOM 1360 C CA . VAL A 1 177 ? -8.606 -15.153 -7.691 1.00 88.12 177 VAL A CA 1
ATOM 1361 C C . VAL A 1 177 ? -8.961 -15.149 -9.183 1.00 88.12 177 VAL A C 1
ATOM 1363 O O . VAL A 1 177 ? -9.784 -14.349 -9.615 1.00 88.12 177 VAL A O 1
ATOM 1366 N N . GLY A 1 178 ? -8.392 -16.077 -9.961 1.00 91.44 178 GLY A N 1
ATOM 1367 C CA . GLY A 1 178 ? -8.729 -16.292 -11.369 1.00 91.44 178 GLY A CA 1
ATOM 1368 C C . GLY A 1 178 ? -7.952 -15.425 -12.361 1.00 91.44 178 GLY A C 1
ATOM 1369 O O . GLY A 1 178 ? -8.379 -15.302 -13.506 1.00 91.44 178 GLY A O 1
ATOM 1370 N N . HIS A 1 179 ? -6.830 -14.828 -11.952 1.00 90.81 179 HIS A N 1
ATOM 1371 C CA . HIS A 1 179 ? -5.983 -14.021 -12.830 1.00 90.81 179 HIS A CA 1
ATOM 1372 C C . HIS A 1 179 ? -4.687 -14.758 -13.190 1.00 90.81 179 HIS A C 1
ATOM 1374 O O . HIS A 1 179 ? -3.806 -14.930 -12.347 1.00 90.81 179 HIS A O 1
ATOM 1380 N N . ASP A 1 180 ? -4.554 -15.157 -14.459 1.00 91.56 180 ASP A N 1
ATOM 1381 C CA . ASP A 1 180 ? -3.290 -15.636 -15.027 1.00 91.56 180 ASP A CA 1
ATOM 1382 C C . ASP A 1 180 ? -2.458 -14.441 -15.504 1.00 91.56 180 ASP A C 1
ATOM 1384 O O . ASP A 1 180 ? -2.588 -13.953 -16.629 1.00 91.56 180 ASP A O 1
ATOM 1388 N N . ILE A 1 181 ? -1.616 -13.939 -14.605 1.00 91.19 181 ILE A N 1
ATOM 1389 C CA . ILE A 1 181 ? -0.782 -12.772 -14.888 1.00 91.19 181 ILE A CA 1
ATOM 1390 C C . ILE A 1 181 ? 0.301 -13.088 -15.922 1.00 91.19 181 ILE A C 1
ATOM 1392 O O . ILE A 1 181 ? 0.702 -12.203 -16.676 1.00 91.19 181 ILE A O 1
ATOM 1396 N N . ALA A 1 182 ? 0.753 -14.341 -16.007 1.00 87.12 182 ALA A N 1
ATOM 1397 C CA . ALA A 1 182 ? 1.762 -14.712 -16.985 1.00 87.12 182 ALA A CA 1
ATOM 1398 C C . ALA A 1 182 ? 1.211 -14.685 -18.403 1.00 87.12 182 ALA A C 1
ATOM 1400 O O . ALA A 1 182 ? 1.848 -14.111 -19.286 1.00 87.12 182 ALA A O 1
ATOM 1401 N N . ALA A 1 183 ? 0.005 -15.215 -18.601 1.00 88.31 183 ALA A N 1
ATOM 1402 C CA . ALA A 1 183 ? -0.705 -15.066 -19.861 1.00 88.31 183 ALA A CA 1
ATOM 1403 C C . ALA A 1 183 ? -0.977 -13.586 -20.182 1.00 88.31 183 ALA A C 1
ATOM 1405 O O . ALA A 1 183 ? -0.679 -13.141 -21.290 1.00 88.31 183 ALA A O 1
ATOM 1406 N N . LEU A 1 184 ? -1.451 -12.807 -19.198 1.00 88.75 184 LEU A N 1
ATOM 1407 C CA . LEU A 1 184 ? -1.757 -11.381 -19.367 1.00 88.75 184 LEU A CA 1
ATOM 1408 C C . LEU A 1 184 ? -0.541 -10.560 -19.824 1.00 88.75 184 LEU A C 1
ATOM 1410 O O . LEU A 1 184 ? -0.674 -9.676 -20.664 1.00 88.75 184 LEU A O 1
ATOM 1414 N N . LEU A 1 185 ? 0.644 -10.835 -19.273 1.00 88.44 185 LEU A N 1
ATOM 1415 C CA . LEU A 1 185 ? 1.874 -10.119 -19.624 1.00 88.44 185 LEU A CA 1
ATOM 1416 C C . LEU A 1 185 ? 2.554 -10.666 -20.890 1.00 88.44 185 LEU A C 1
ATOM 1418 O O . LEU A 1 185 ? 3.372 -9.962 -21.484 1.00 88.44 185 LEU A O 1
ATOM 1422 N N . ALA A 1 186 ? 2.245 -11.901 -21.296 1.00 81.25 186 ALA A N 1
ATOM 1423 C CA . ALA A 1 186 ? 2.723 -12.496 -22.544 1.00 81.25 186 ALA A CA 1
ATOM 1424 C C . ALA A 1 186 ? 1.929 -12.011 -23.769 1.00 81.25 186 ALA A C 1
ATOM 1426 O O . ALA A 1 186 ? 2.476 -11.946 -24.876 1.00 81.25 186 ALA A O 1
ATOM 1427 N N . GLU A 1 187 ? 0.655 -11.646 -23.592 1.00 68.81 187 GLU A N 1
ATOM 1428 C CA . GLU A 1 187 ? -0.096 -10.918 -24.610 1.00 68.81 187 GLU A CA 1
ATOM 1429 C C . GLU A 1 187 ? 0.604 -9.582 -24.878 1.00 68.81 187 GLU A C 1
ATOM 1431 O O . GLU A 1 187 ? 0.764 -8.743 -23.992 1.00 68.81 187 GLU A O 1
ATOM 1436 N N . ARG A 1 188 ? 1.082 -9.383 -26.115 1.00 56.25 188 ARG A N 1
ATOM 1437 C CA . ARG A 1 188 ? 1.743 -8.132 -26.503 1.00 56.25 188 ARG A CA 1
ATOM 1438 C C . ARG A 1 188 ? 0.819 -6.967 -26.167 1.00 56.25 188 ARG A C 1
ATOM 1440 O O . ARG A 1 188 ? -0.227 -6.829 -26.803 1.00 56.25 188 ARG A O 1
ATOM 1447 N N . TYR A 1 189 ? 1.245 -6.111 -25.240 1.00 52.78 189 TYR A N 1
ATOM 1448 C CA . TYR A 1 189 ? 0.638 -4.804 -25.030 1.00 52.78 189 TYR A CA 1
ATOM 1449 C C . TYR A 1 189 ? 0.558 -4.090 -26.386 1.00 52.78 189 TYR A C 1
ATOM 1451 O O . TYR A 1 189 ? 1.574 -3.711 -26.970 1.00 52.78 189 TYR A O 1
ATOM 1459 N N . ARG A 1 190 ? -0.655 -3.984 -26.933 1.00 47.19 190 ARG A N 1
ATOM 1460 C CA . ARG A 1 190 ? -0.962 -3.079 -28.036 1.00 47.19 190 ARG A CA 1
ATOM 1461 C C . ARG A 1 190 ? -1.435 -1.793 -27.374 1.00 47.19 190 ARG A C 1
ATOM 1463 O O . ARG A 1 190 ? -2.530 -1.826 -26.811 1.00 47.19 190 ARG A O 1
ATOM 1470 N N . PRO A 1 191 ? -0.669 -0.691 -27.407 1.00 45.50 191 PRO A N 1
ATOM 1471 C CA . PRO A 1 191 ? -1.217 0.582 -26.975 1.00 45.50 191 PRO A CA 1
ATOM 1472 C C . PRO A 1 191 ? -2.491 0.839 -27.786 1.00 45.50 191 PRO A C 1
ATOM 1474 O O . PRO A 1 191 ? -2.482 0.814 -29.020 1.00 45.50 191 PRO A O 1
ATOM 1477 N N . THR A 1 192 ? -3.621 1.025 -27.106 1.00 41.66 192 THR A N 1
ATOM 1478 C CA . THR A 1 192 ? -4.777 1.669 -27.729 1.00 41.66 192 THR A CA 1
ATOM 1479 C C . THR A 1 192 ? -4.325 3.069 -28.099 1.00 41.66 192 THR A C 1
ATOM 1481 O O . THR A 1 192 ? -4.082 3.884 -27.212 1.00 41.66 192 THR A O 1
ATOM 1484 N N . ALA A 1 193 ? -4.159 3.316 -29.401 1.00 38.47 193 ALA A N 1
ATOM 1485 C CA . ALA A 1 193 ? -3.825 4.634 -29.915 1.00 38.47 193 ALA A CA 1
ATOM 1486 C C . ALA A 1 193 ? -4.769 5.678 -29.292 1.00 38.47 193 ALA A C 1
ATOM 1488 O O . ALA A 1 193 ? -5.978 5.419 -29.209 1.00 38.47 193 ALA A O 1
ATOM 1489 N N . PRO A 1 194 ? -4.267 6.844 -28.854 1.00 41.62 194 PRO A N 1
ATOM 1490 C CA . PRO A 1 194 ? -5.148 7.917 -28.438 1.00 41.62 194 PRO A CA 1
ATOM 1491 C C . PRO A 1 194 ? -6.065 8.263 -29.615 1.00 41.62 194 PRO A C 1
ATOM 1493 O O . PRO A 1 194 ? -5.612 8.492 -30.736 1.00 41.62 194 PRO A O 1
ATOM 1496 N N . SER A 1 195 ? -7.373 8.264 -29.358 1.00 40.19 195 SER A N 1
ATOM 1497 C CA . SER A 1 195 ? -8.396 8.736 -30.290 1.00 40.19 195 SER A CA 1
ATOM 1498 C C . SER A 1 195 ? -8.189 10.231 -30.557 1.00 40.19 195 SER A C 1
ATOM 1500 O O . SER A 1 195 ? -8.845 11.082 -29.957 1.00 4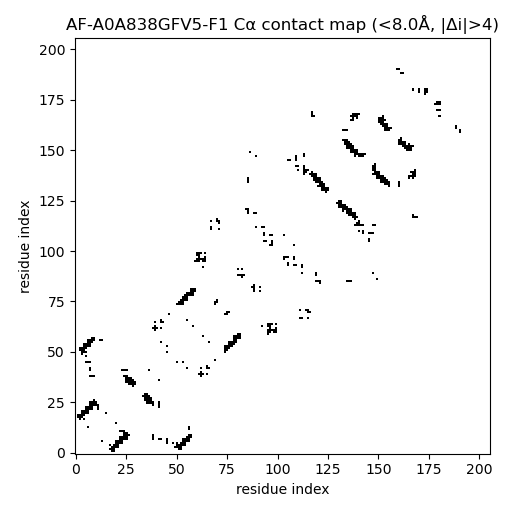0.19 195 SER A O 1
ATOM 1502 N N . LEU A 1 196 ? -7.285 10.563 -31.474 1.00 46.34 196 LEU A N 1
ATOM 1503 C CA . LEU A 1 196 ? -7.231 11.869 -32.117 1.00 46.34 196 LEU A CA 1
ATOM 1504 C C . LEU A 1 196 ? -8.236 11.870 -33.268 1.00 46.34 196 LEU A C 1
ATOM 1506 O O . LEU A 1 196 ? -7.908 11.586 -34.417 1.00 46.34 196 LEU A O 1
ATOM 1510 N N . ALA A 1 197 ? -9.4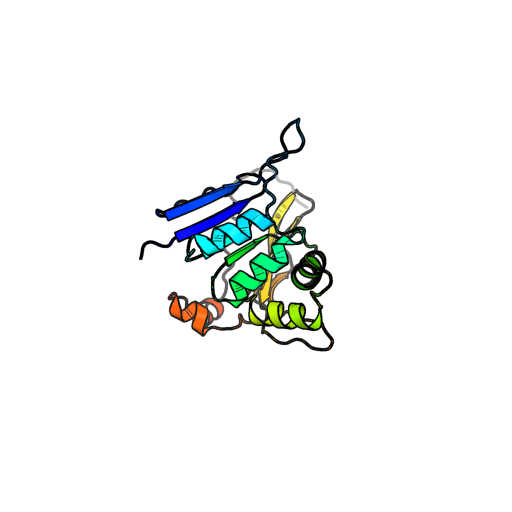82 12.196 -32.938 1.00 38.91 197 ALA A N 1
ATOM 1511 C CA . ALA A 1 197 ? -10.496 12.565 -33.912 1.00 38.91 197 ALA A CA 1
ATOM 1512 C C . ALA A 1 197 ? -11.245 13.808 -33.419 1.00 38.91 197 ALA A C 1
ATOM 1514 O O . ALA A 1 197 ? -12.226 13.692 -32.693 1.00 38.91 197 ALA A O 1
ATOM 1515 N N . ALA A 1 198 ? -10.745 14.985 -33.813 1.00 35.06 198 ALA A N 1
ATOM 1516 C CA . ALA A 1 198 ? -11.541 16.105 -34.332 1.00 35.06 198 ALA A CA 1
ATOM 1517 C C . ALA A 1 198 ? -10.633 17.300 -34.697 1.00 35.06 198 ALA A C 1
ATOM 1519 O O . ALA A 1 198 ? -10.222 18.079 -33.844 1.00 35.06 198 ALA A O 1
ATOM 1520 N N . THR A 1 199 ? -10.326 17.393 -35.995 1.00 38.66 199 THR A N 1
ATOM 1521 C CA . THR A 1 199 ? -10.405 18.600 -36.848 1.00 38.66 199 THR A CA 1
ATOM 1522 C C . THR A 1 199 ? -10.175 19.988 -36.238 1.00 38.66 199 THR A C 1
ATOM 1524 O O . THR A 1 199 ? -10.994 20.477 -35.470 1.00 38.66 199 THR A O 1
ATOM 1527 N N . ASN A 1 200 ? -9.153 20.677 -36.756 1.00 31.05 200 ASN A N 1
ATOM 1528 C CA . ASN A 1 200 ? -9.250 21.890 -37.594 1.00 31.05 200 ASN A CA 1
ATOM 1529 C C . ASN A 1 200 ? -7.844 22.095 -38.200 1.00 31.05 200 ASN A C 1
ATOM 1531 O O . ASN A 1 200 ? -6.867 22.183 -37.472 1.00 31.05 200 ASN A O 1
ATOM 1535 N N . GLY A 1 201 ? -7.625 21.964 -39.508 1.00 33.00 201 GLY A N 1
ATOM 1536 C CA . GLY A 1 201 ? -8.096 22.922 -40.498 1.00 33.00 201 GLY A CA 1
ATOM 1537 C C . GLY A 1 201 ? -7.162 24.134 -40.515 1.00 33.00 201 GLY A C 1
ATOM 1538 O O . GLY A 1 201 ? -7.447 25.093 -39.816 1.00 33.00 201 GLY A O 1
ATOM 1539 N N . HIS A 1 202 ? -6.040 24.051 -41.242 1.00 29.67 202 HIS A N 1
ATOM 1540 C CA . HIS A 1 202 ? -5.541 25.071 -42.178 1.00 29.67 202 HIS A CA 1
ATOM 1541 C C . HIS A 1 202 ? -4.183 24.646 -42.772 1.00 29.67 202 HIS A C 1
ATOM 1543 O O . HIS A 1 202 ? -3.239 24.326 -42.053 1.00 29.67 202 HIS A O 1
ATOM 1549 N N . GLU A 1 203 ? -4.128 24.650 -44.108 1.00 31.22 203 GLU A N 1
ATOM 1550 C CA . GLU A 1 203 ? -2.925 24.746 -44.948 1.00 31.22 203 GLU A CA 1
ATOM 1551 C C . GLU A 1 203 ? -1.947 25.804 -44.383 1.00 31.22 203 GLU A C 1
ATOM 1553 O O . GLU A 1 203 ? -2.367 26.748 -43.721 1.00 31.22 203 GLU A O 1
ATOM 1558 N N . VAL A 1 204 ? -0.630 25.712 -44.577 1.00 28.00 204 VAL A N 1
ATOM 1559 C CA . VAL A 1 204 ? 0.048 26.089 -45.828 1.00 28.00 204 VAL A CA 1
ATOM 1560 C C . VAL A 1 204 ? 1.459 25.484 -45.886 1.00 28.00 204 VAL A C 1
ATOM 1562 O O . VAL A 1 204 ? 2.207 25.480 -44.913 1.00 28.00 204 VAL A O 1
ATOM 1565 N N . LEU A 1 205 ? 1.788 25.031 -47.096 1.00 29.86 205 LEU A N 1
ATOM 1566 C CA . LEU A 1 205 ? 3.085 24.633 -47.645 1.00 29.86 205 LEU A CA 1
ATOM 1567 C C . LEU A 1 205 ? 4.290 25.494 -47.209 1.00 29.86 205 LEU A C 1
ATOM 1569 O O . LEU A 1 205 ? 4.299 26.705 -47.439 1.00 29.86 205 LEU A O 1
ATOM 1573 N N . ARG A 1 206 ? 5.370 24.833 -46.781 1.00 32.69 206 ARG A N 1
ATOM 1574 C CA . ARG A 1 206 ? 6.679 24.778 -47.465 1.00 32.69 206 ARG A CA 1
ATOM 1575 C C . ARG A 1 206 ? 7.580 23.739 -46.812 1.00 32.69 206 ARG A C 1
ATOM 1577 O O . ARG A 1 206 ? 7.555 23.655 -45.568 1.00 32.69 206 ARG A O 1
#

Solvent-accessible surface area (backbone atoms only — not comparable to full-atom values): 12232 Å² total; per-residue (Å²): 133,92,61,36,38,32,36,34,21,78,63,93,77,84,83,79,92,60,97,42,66,48,81,46,63,40,37,74,51,46,98,88,69,44,77,59,37,52,63,44,56,45,52,58,52,42,64,74,68,65,44,60,28,42,36,37,59,66,52,85,42,41,37,40,37,56,49,50,54,41,37,65,71,69,37,50,67,49,68,41,59,93,56,93,42,55,69,46,36,54,52,45,68,38,47,31,27,44,71,55,42,93,86,46,48,59,87,57,36,38,61,49,50,23,71,49,43,45,69,38,80,28,72,46,65,48,97,91,64,55,72,43,70,40,34,34,30,14,25,68,47,44,67,57,99,84,42,67,51,74,32,44,32,27,34,58,54,98,93,39,73,38,81,53,84,33,60,67,39,69,60,67,66,42,44,76,77,73,41,62,61,68,61,60,70,65,49,75,86,70,80,79,74,80,87,85,80,78,89,80,91,77,90,80,93,131

Secondary structure (DSSP, 8-state):
---EEEEEESS-------SEEEEEE-B---TTS---B-HHHHHHHHHHT--SEEEEEEE-STHHHHHHHHHHTT--EEEEE--SSHHHHHHHHHHGGGGS-TT--HHHHHHHHHHH--EEEEEEE-TTS-EEEEEEEE--S-EETTEE--EEEEEEETTEEEE-S---S-HHHHHHTT--HHHHHHS-------------------